Protein 2QOS (pdb70)

Structure (mmCIF, N/CA/C/O backbone):
data_2QOS
#
_entry.id   2QOS
#
_cell.length_a   59.942
_cell.length_b   85.251
_cell.length_c   41.899
_cell.angle_alpha   90.00
_cell.angle_beta   90.00
_cell.angle_gamma   90.00
#
_symmetry.space_group_name_H-M   'P 21 21 2'
#
loop_
_entity.id
_entity.type
_entity.pdbx_description
1 polymer 'Complement component 8, gamma polypeptide'
2 polymer 'Complement component C8 alpha chain'
3 water water
#
loop_
_atom_site.group_PDB
_atom_site.id
_atom_site.type_symbol
_atom_site.label_atom_id
_atom_site.label_alt_id
_atom_site.label_comp_id
_atom_site.label_asym_id
_atom_site.label_entity_id
_atom_site.label_seq_id
_atom_site.pdbx_PDB_ins_code
_atom_site.Cartn_x
_atom_site.Cartn_y
_atom_site.Cartn_z
_atom_site.occupancy
_atom_site.B_iso_or_equiv
_atom_site.auth_seq_id
_atom_site.auth_comp_id
_atom_site.auth_asym_id
_atom_site.auth_atom_id
_atom_site.pdbx_PDB_model_num
ATOM 1 N N . ALA A 1 1 ? 21.042 34.470 32.437 1.00 46.78 10 ALA C N 1
ATOM 2 C CA . ALA A 1 1 ? 21.722 33.405 31.649 1.00 45.64 10 ALA C CA 1
ATOM 3 C C . ALA A 1 1 ? 22.880 32.795 32.437 1.00 43.54 10 ALA C C 1
ATOM 4 O O . ALA A 1 1 ? 23.300 33.338 33.459 1.00 44.20 10 ALA C O 1
ATOM 6 N N . SER A 1 2 ? 23.387 31.665 31.952 1.00 40.49 11 SER C N 1
ATOM 7 C CA . SER A 1 2 ? 24.494 30.967 32.599 1.00 37.49 11 SER C CA 1
ATOM 8 C C . SER A 1 2 ? 25.658 30.770 31.633 1.00 33.25 11 SER C C 1
ATOM 9 O O . SER A 1 2 ? 25.711 29.784 30.897 1.00 32.05 11 SER C O 1
ATOM 12 N N . PRO A 1 3 ? 26.611 31.710 31.628 1.00 29.49 12 PRO C N 1
ATOM 13 C CA . PRO A 1 3 ? 27.774 31.629 30.745 1.00 26.49 12 PRO C CA 1
ATOM 14 C C . PRO A 1 3 ? 28.577 30.347 30.932 1.00 26.46 12 PRO C C 1
ATOM 15 O O . PRO A 1 3 ? 29.132 29.804 29.976 1.00 26.31 12 PRO C O 1
ATOM 19 N N . ILE A 1 4 ? 28.633 29.852 32.163 1.00 22.24 13 ILE C N 1
ATOM 20 C CA . ILE A 1 4 ? 29.420 28.660 32.430 1.00 21.17 13 ILE C CA 1
ATOM 21 C C . ILE A 1 4 ? 28.835 27.401 31.791 1.00 23.83 13 ILE C C 1
ATOM 22 O O . ILE A 1 4 ? 29.542 26.410 31.601 1.00 25.31 13 ILE C O 1
ATOM 27 N N . SER A 1 5 ? 27.553 27.443 31.441 1.00 24.51 14 SER C N 1
ATOM 28 C CA . SER A 1 5 ? 26.911 26.290 30.814 1.00 27.72 14 SER C CA 1
ATOM 29 C C . SER A 1 5 ? 27.391 26.109 29.371 1.00 28.31 14 SER C C 1
ATOM 30 O O . SER A 1 5 ? 27.223 25.042 28.781 1.00 31.99 14 SER C O 1
ATOM 33 N N . THR A 1 6 ? 27.981 27.155 28.802 1.00 27.98 15 THR C N 1
ATOM 34 C CA . THR A 1 6 ? 28.481 27.088 27.432 1.00 30.51 15 THR C CA 1
ATOM 35 C C . THR A 1 6 ? 29.941 26.641 27.406 1.00 32.02 15 THR C C 1
ATOM 36 O O . THR A 1 6 ? 30.505 26.401 26.341 1.00 33.58 15 THR C O 1
ATOM 40 N N . ILE A 1 7 ? 30.548 26.538 28.587 1.00 29.75 16 ILE C N 1
ATOM 41 C CA . ILE A 1 7 ? 31.944 26.119 28.704 1.00 29.34 16 ILE C CA 1
ATOM 42 C C . ILE A 1 7 ? 32.056 24.598 28.691 1.00 28.16 16 ILE C C 1
ATOM 43 O O . ILE A 1 7 ? 31.425 23.914 29.496 1.00 28.58 16 ILE C O 1
ATOM 48 N N . GLN A 1 8 ? 32.871 24.070 27.785 1.00 28.31 17 GLN C N 1
ATOM 49 C CA . GLN A 1 8 ? 33.050 22.627 27.676 1.00 28.46 17 GLN C CA 1
ATOM 50 C C . GLN A 1 8 ? 34.015 22.126 28.753 1.00 24.57 17 GLN C C 1
ATOM 51 O O . GLN A 1 8 ? 35.130 22.627 28.873 1.00 23.19 17 GLN C O 1
ATOM 57 N N . PRO A 1 9 ? 33.588 21.145 29.560 1.00 22.25 18 PRO C N 1
ATOM 58 C CA . PRO A 1 9 ? 34.443 20.597 30.615 1.00 22.01 18 PRO C CA 1
ATOM 59 C C . PRO A 1 9 ? 35.543 19.730 30.004 1.00 22.59 18 PRO C C 1
ATOM 60 O O . PRO A 1 9 ? 35.396 19.213 28.895 1.00 20.36 18 PRO C O 1
ATOM 64 N N . LYS A 1 10 ? 36.643 19.577 30.732 1.00 17.69 19 LYS C N 1
ATOM 65 C CA . LYS A 1 10 ? 37.756 18.748 30.285 1.00 18.52 19 LYS C CA 1
ATOM 66 C C . LYS A 1 10 ? 37.224 17.357 29.944 1.00 21.25 19 LYS C C 1
ATOM 67 O O . LYS A 1 10 ? 36.693 16.664 30.810 1.00 21.96 19 LYS C O 1
ATOM 73 N N . ALA A 1 11 ? 37.362 16.952 28.685 1.00 23.11 20 ALA C N 1
ATOM 74 C CA . ALA A 1 11 ? 36.885 15.641 28.249 1.00 24.50 20 ALA C CA 1
ATOM 75 C C . ALA A 1 11 ? 37.420 14.519 29.140 1.00 22.70 20 ALA C C 1
ATOM 76 O O . ALA A 1 11 ? 38.611 14.476 29.447 1.00 24.53 20 ALA C O 1
ATOM 78 N N . ASN A 1 12 ? 36.531 13.618 29.549 1.00 23.87 21 ASN C N 1
ATOM 79 C CA . ASN A 1 12 ? 36.895 12.490 30.402 1.00 25.61 21 ASN C CA 1
ATOM 80 C C . ASN A 1 12 ? 37.724 12.926 31.598 1.00 23.71 21 ASN C C 1
ATOM 81 O O . ASN A 1 12 ? 38.706 12.275 31.951 1.00 26.41 21 ASN C O 1
ATOM 86 N N . PHE A 1 13 ? 37.319 14.029 32.216 1.00 19.00 22 PHE C N 1
ATOM 87 C CA . PHE A 1 13 ? 38.027 14.568 33.368 1.00 19.72 22 PHE C CA 1
ATOM 88 C C . PHE A 1 13 ? 38.399 13.493 34.380 1.00 22.31 22 PHE C C 1
ATOM 89 O O . PHE A 1 13 ? 37.543 12.758 34.869 1.00 23.45 22 PHE C O 1
ATOM 97 N N . ASP A 1 14 ? 39.688 13.422 34.698 1.00 22.45 23 ASP C N 1
ATOM 98 C CA . ASP A 1 14 ? 40.203 12.435 35.636 1.00 22.91 23 ASP C CA 1
ATOM 99 C C . ASP A 1 14 ? 40.655 13.104 36.925 1.00 24.82 23 ASP C C 1
ATOM 100 O O . ASP A 1 14 ? 41.724 13.712 36.973 1.00 22.10 23 ASP C O 1
ATOM 105 N N . ALA A 1 15 ? 39.834 12.991 37.966 1.00 23.61 24 ALA C N 1
ATOM 106 C CA . ALA A 1 15 ? 40.140 13.592 39.262 1.00 25.05 24 ALA C CA 1
ATOM 107 C C . ALA A 1 15 ? 41.428 13.036 39.863 1.00 23.93 24 ALA C C 1
ATOM 108 O O . ALA A 1 15 ? 42.106 13.718 40.634 1.00 23.21 24 ALA C O 1
ATOM 110 N N . GLN A 1 16 ? 41.766 11.802 39.503 1.00 25.09 25 GLN C N 1
ATOM 111 C CA . GLN A 1 16 ? 42.976 11.167 40.015 1.00 26.55 25 GLN C CA 1
ATOM 112 C C . GLN A 1 16 ? 44.223 11.913 39.555 1.00 22.13 25 GLN C C 1
ATOM 113 O O . GLN A 1 16 ? 45.170 12.081 40.318 1.00 25.62 25 GLN C O 1
ATOM 119 N N . GLN A 1 17 ? 44.224 12.351 38.302 1.00 18.68 26 GLN C N 1
ATOM 120 C CA . GLN A 1 17 ? 45.362 13.080 37.768 1.00 21.02 26 GLN C CA 1
ATOM 121 C C . GLN A 1 17 ? 45.333 14.553 38.160 1.00 18.33 26 GLN C C 1
ATOM 122 O O . GLN A 1 17 ? 46.373 15.211 38.180 1.00 19.60 26 GLN C O 1
ATOM 128 N N . PHE A 1 18 ? 44.143 15.068 38.453 1.00 16.32 27 PHE C N 1
ATOM 129 C CA . PHE A 1 18 ? 43.986 16.465 38.837 1.00 15.73 27 PHE C CA 1
ATOM 130 C C . PHE A 1 18 ? 44.310 16.695 40.312 1.00 15.86 27 PHE C C 1
ATOM 131 O O . PHE A 1 18 ? 44.514 17.832 40.740 1.00 15.87 27 PHE C O 1
ATOM 139 N N . ALA A 1 19 ? 44.380 15.616 41.084 1.00 17.49 28 ALA C N 1
ATOM 140 C CA . ALA A 1 19 ? 44.669 15.724 42.506 1.00 16.37 28 ALA C CA 1
ATOM 141 C C . ALA A 1 19 ? 46.043 16.310 42.769 1.00 15.10 28 ALA C C 1
ATOM 142 O O . ALA A 1 19 ? 46.904 16.341 41.884 1.00 18.20 28 ALA C O 1
ATOM 144 N N . GLY A 1 20 ? 46.248 16.764 44.000 1.00 15.78 29 GLY C N 1
ATOM 145 C CA . GLY A 1 20 ? 47.530 17.330 44.361 1.00 12.46 29 GLY C CA 1
ATOM 146 C C . GLY A 1 20 ? 47.520 18.834 44.489 1.00 16.45 29 GLY C C 1
ATOM 147 O O . GLY A 1 20 ? 46.467 19.477 44.555 1.00 16.14 29 GLY C O 1
ATOM 148 N N . THR A 1 21 ? 48.720 19.395 44.485 1.00 13.70 30 THR C N 1
ATOM 149 C CA . THR A 1 21 ? 48.905 20.824 44.641 1.00 15.54 30 THR C CA 1
ATOM 150 C C . THR A 1 21 ? 48.898 21.622 43.344 1.00 14.51 30 T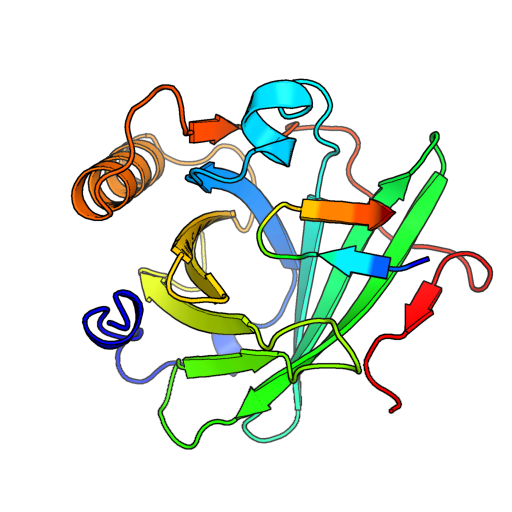HR C C 1
ATOM 151 O O . THR A 1 21 ? 49.484 21.219 42.338 1.00 15.19 30 THR C O 1
ATOM 155 N N . TRP A 1 22 ? 48.225 22.766 43.396 1.00 12.31 31 TRP C N 1
ATOM 156 C CA . TRP A 1 22 ? 48.129 23.683 42.269 1.00 13.83 31 TRP C CA 1
ATOM 157 C C . TRP A 1 22 ? 48.415 25.086 42.793 1.00 14.68 31 TRP C C 1
ATOM 158 O O . TRP A 1 22 ? 47.921 25.469 43.858 1.00 16.80 31 TRP C O 1
ATOM 169 N N . LEU A 1 23 ? 49.208 25.850 42.050 1.00 14.06 32 LEU C N 1
ATOM 170 C CA . LEU A 1 23 ? 49.539 27.210 42.453 1.00 12.51 32 LEU C CA 1
ATOM 171 C C . LEU A 1 23 ? 48.691 28.184 41.645 1.00 13.01 32 LEU C C 1
ATOM 172 O O . LEU A 1 23 ? 48.643 28.098 40.418 1.00 12.54 32 LEU C O 1
ATOM 177 N N . LEU A 1 24 ? 48.011 29.105 42.323 1.00 10.56 33 LEU C N 1
ATOM 178 C CA . LEU A 1 24 ? 47.178 30.071 41.606 1.00 12.08 33 LEU C CA 1
ATOM 179 C C . LEU A 1 24 ? 48.066 31.120 40.924 1.00 12.30 33 LEU C C 1
ATOM 180 O O . LEU A 1 24 ? 48.879 31.795 41.566 1.00 14.72 33 LEU C O 1
ATOM 185 N N . VAL A 1 25 ? 47.909 31.243 39.610 1.00 12.08 34 VAL C N 1
ATOM 186 C CA . VAL A 1 25 ? 48.686 32.180 38.807 1.00 11.29 34 VAL C CA 1
ATOM 187 C C . VAL A 1 25 ? 47.946 33.488 38.495 1.00 15.34 34 VAL C C 1
ATOM 188 O O . VAL A 1 25 ? 48.515 34.578 38.611 1.00 14.89 34 VAL C O 1
ATOM 192 N N . ALA A 1 26 ? 46.681 33.382 38.102 1.00 12.08 35 ALA C N 1
ATOM 193 C CA . ALA A 1 26 ? 45.916 34.571 37.743 1.00 12.59 35 ALA C CA 1
ATOM 194 C C . ALA A 1 26 ? 44.418 34.350 37.759 1.00 14.35 35 ALA C C 1
ATOM 195 O O . ALA A 1 26 ? 43.947 33.219 37.680 1.00 14.25 35 ALA C O 1
ATOM 197 N N . VAL A 1 27 ? 43.674 35.449 37.865 1.00 15.82 36 VAL C N 1
ATOM 198 C CA . VAL A 1 27 ? 42.221 35.401 37.868 1.00 15.17 36 VAL C CA 1
ATOM 199 C C . VAL A 1 27 ? 41.699 36.485 36.940 1.00 15.90 36 VAL C C 1
ATOM 200 O O . VAL A 1 27 ? 42.187 37.612 36.966 1.00 17.99 36 VAL C O 1
ATOM 204 N N . GLY A 1 28 ? 40.729 36.125 36.111 1.00 15.46 37 GLY C N 1
ATOM 205 C CA . GLY A 1 28 ? 40.112 37.081 35.218 1.00 16.42 37 GLY C CA 1
ATOM 206 C C . GLY A 1 28 ? 38.716 37.222 35.792 1.00 17.46 37 GLY C C 1
ATOM 207 O O . GLY A 1 28 ? 37.997 36.229 35.887 1.00 17.09 37 GLY C O 1
ATOM 208 N N . SER A 1 29 ? 38.324 38.428 36.194 1.00 16.88 38 SER C N 1
ATOM 209 C CA . SER A 1 29 ? 37.008 38.615 36.793 1.00 18.07 38 SER C CA 1
ATOM 210 C C . SER A 1 29 ? 36.565 40.071 36.789 1.00 18.87 38 SER C C 1
ATOM 211 O O . SER A 1 29 ? 37.389 40.986 36.827 1.00 19.47 38 SER C O 1
ATOM 214 N N . ALA A 1 30 ? 35.255 40.283 36.752 1.00 21.36 39 ALA C N 1
ATOM 215 C CA . ALA A 1 30 ? 34.713 41.638 36.769 1.00 23.78 39 ALA C CA 1
ATOM 216 C C . ALA A 1 30 ? 34.356 42.020 38.204 1.00 24.84 39 ALA C C 1
ATOM 217 O O . ALA A 1 30 ? 33.819 43.097 38.450 1.00 24.65 39 ALA C O 1
ATOM 219 N N . ALA A 1 31 ? 34.662 41.132 39.145 1.00 22.63 40 ALA C N 1
ATOM 220 C CA . ALA A 1 31 ? 34.358 41.367 40.552 1.00 24.61 40 ALA C CA 1
ATOM 221 C C . ALA A 1 31 ? 34.872 42.714 41.056 1.00 24.52 40 ALA C C 1
ATOM 222 O O . ALA A 1 31 ? 36.049 43.041 40.898 1.00 20.89 40 ALA C O 1
ATOM 224 N N . ARG A 1 32 ? 33.980 43.484 41.675 1.00 25.44 41 ARG C N 1
ATOM 225 C CA . ARG A 1 32 ? 34.333 44.792 42.214 1.00 25.62 41 ARG C CA 1
ATOM 226 C C . ARG A 1 32 ? 35.490 44.706 43.205 1.00 24.39 41 ARG C C 1
ATOM 227 O O . ARG A 1 32 ? 36.399 45.535 43.178 1.00 24.21 41 ARG C O 1
ATOM 235 N N . PHE A 1 33 ? 35.457 43.700 44.073 1.00 22.32 42 PHE C N 1
ATOM 236 C CA . PHE A 1 33 ? 36.504 43.530 45.074 1.00 23.54 42 PHE C CA 1
ATOM 237 C C . PHE A 1 33 ? 37.899 43.479 44.471 1.00 24.70 42 PHE C C 1
ATOM 238 O O . PHE A 1 33 ? 38.831 44.099 44.982 1.00 23.76 42 PHE C O 1
ATOM 246 N N . LEU A 1 34 ? 38.048 42.731 43.387 1.00 23.02 43 LEU C N 1
ATOM 247 C CA . LEU A 1 34 ? 39.348 42.617 42.748 1.00 22.07 43 LEU C CA 1
ATOM 248 C C . LEU A 1 34 ? 39.778 43.923 42.100 1.00 24.79 43 LEU C C 1
ATOM 249 O O . LEU A 1 34 ? 40.951 44.282 42.137 1.00 24.96 43 LEU C O 1
ATOM 254 N N . GLN A 1 35 ? 38.825 44.641 41.520 1.00 26.02 44 GLN C N 1
ATOM 255 C CA . GLN A 1 35 ? 39.140 45.902 40.866 1.00 28.51 44 GLN C CA 1
ATOM 256 C C . GLN A 1 35 ? 39.661 46.921 41.879 1.00 28.46 44 GLN C C 1
ATOM 257 O O . GLN A 1 35 ? 40.525 47.739 41.567 1.00 29.71 44 GLN C O 1
ATOM 263 N N . GLU A 1 36 ? 39.142 46.856 43.099 1.00 24.59 45 GLU C N 1
ATOM 264 C CA . GLU A 1 36 ? 39.543 47.791 44.141 1.00 27.54 45 GLU C CA 1
ATOM 265 C C . GLU A 1 36 ? 40.648 47.289 45.068 1.00 30.23 45 GLU C C 1
ATOM 266 O O . GLU A 1 36 ? 41.419 48.084 45.602 1.00 33.15 45 GLU C O 1
ATOM 272 N N . GLN A 1 37 ? 40.737 45.978 45.259 1.00 29.41 46 GLN C N 1
ATOM 273 C CA . GLN A 1 37 ? 41.749 45.424 46.155 1.00 30.41 46 GLN C CA 1
ATOM 274 C C . GLN A 1 37 ? 42.616 44.346 45.504 1.00 32.69 46 GLN C C 1
ATOM 275 O O . GLN A 1 37 ? 43.329 43.623 46.197 1.00 36.36 46 GLN C O 1
ATOM 281 N N . GLY A 1 38 ? 42.555 44.245 44.179 1.00 34.22 47 GLY C N 1
ATOM 282 C CA . GLY A 1 38 ? 43.329 43.243 43.465 1.00 37.50 47 GLY C CA 1
ATOM 283 C C . GLY A 1 38 ? 44.836 43.345 43.621 1.00 42.21 47 GLY C C 1
ATOM 284 O O . GLY A 1 38 ? 45.538 42.333 43.598 1.00 41.78 47 GLY C O 1
ATOM 285 N N . HIS A 1 39 ? 45.336 44.565 43.780 1.00 44.29 48 HIS C N 1
ATOM 286 C CA . HIS A 1 39 ? 46.770 44.799 43.945 1.00 46.39 48 HIS C CA 1
ATOM 287 C C . HIS A 1 39 ? 47.209 44.425 45.359 1.00 45.10 48 HIS C C 1
ATOM 288 O O . HIS A 1 39 ? 48.315 44.748 45.783 1.00 49.52 48 HIS C O 1
ATOM 295 N N . ARG A 1 40 ? 46.333 43.728 46.075 1.00 42.33 49 ARG C N 1
ATOM 296 C CA . ARG A 1 40 ? 46.582 43.314 47.454 1.00 39.64 49 ARG C CA 1
ATOM 297 C C . ARG A 1 40 ? 46.506 41.784 47.588 1.00 35.26 49 ARG C C 1
ATOM 298 O O . ARG A 1 40 ? 46.525 41.244 48.692 1.00 32.38 49 ARG C O 1
ATOM 306 N N . ALA A 1 41 ? 46.414 41.098 46.453 1.00 30.17 50 ALA C N 1
ATOM 307 C CA . ALA A 1 41 ? 46.313 39.639 46.417 1.00 26.11 50 ALA C CA 1
ATOM 308 C C . ALA A 1 41 ? 47.427 38.903 47.166 1.00 24.59 50 ALA C C 1
ATOM 309 O O . ALA A 1 41 ? 48.563 39.368 47.219 1.00 27.34 50 ALA C O 1
ATOM 311 N N . GLU A 1 42 ? 47.085 37.749 47.737 1.00 24.38 51 GLU C N 1
ATOM 312 C CA . GLU A 1 42 ? 48.033 36.914 48.476 1.00 24.36 51 GLU C CA 1
ATOM 313 C C . GLU A 1 42 ? 48.374 35.661 47.672 1.00 22.49 51 GLU C C 1
ATOM 314 O O . GLU A 1 42 ? 47.536 3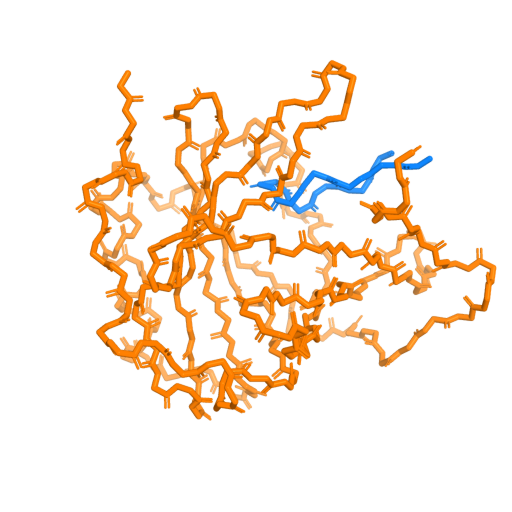5.153 46.927 1.00 21.73 51 GLU C O 1
ATOM 320 N N . ALA A 1 43 ? 49.594 35.155 47.830 1.00 18.17 52 ALA C N 1
ATOM 321 C CA . ALA A 1 43 ? 49.999 33.941 47.131 1.00 19.07 52 ALA C CA 1
ATOM 322 C C . ALA A 1 43 ? 49.012 32.877 47.589 1.00 19.46 52 ALA C C 1
ATOM 323 O O . ALA A 1 43 ? 48.828 32.659 48.785 1.00 18.25 52 ALA C O 1
ATOM 325 N N . THR A 1 44 ? 48.384 32.213 46.629 1.00 18.25 53 THR C N 1
ATOM 326 C CA . THR A 1 44 ? 47.372 31.216 46.931 1.00 15.47 53 THR C CA 1
ATOM 327 C C . THR A 1 44 ? 47.686 29.849 46.347 1.00 18.54 53 THR C C 1
ATOM 328 O O . THR A 1 44 ? 48.102 29.731 45.191 1.00 14.21 53 THR C O 1
ATOM 332 N N . THR A 1 45 ? 47.467 28.819 47.158 1.00 17.22 54 THR C N 1
ATOM 333 C CA . THR A 1 45 ? 47.719 27.443 46.764 1.00 17.69 54 THR C CA 1
ATOM 334 C C . THR A 1 45 ? 46.448 26.618 46.924 1.00 19.69 54 THR C C 1
ATOM 335 O O . THR A 1 45 ? 45.655 26.844 47.838 1.00 16.65 54 THR C O 1
ATOM 339 N N . LEU A 1 46 ? 46.260 25.657 46.031 1.00 16.21 55 LEU C N 1
ATOM 340 C CA . LEU A 1 46 ? 45.090 24.799 46.078 1.00 18.73 55 LEU C CA 1
ATOM 341 C C . LEU A 1 46 ? 45.552 23.354 46.233 1.00 21.39 55 LEU C C 1
ATOM 342 O O . LEU A 1 46 ? 46.530 22.937 45.611 1.00 21.98 55 LEU C O 1
ATOM 347 N N . HIS A 1 47 ? 44.873 22.595 47.084 1.00 18.25 56 HIS C N 1
ATOM 348 C CA . HIS A 1 47 ? 45.211 21.190 47.249 1.00 18.90 56 HIS C CA 1
ATOM 349 C C . HIS A 1 47 ? 43.940 20.380 47.044 1.00 21.69 56 HIS C C 1
ATOM 350 O O . HIS A 1 47 ? 42.971 20.519 47.791 1.00 19.96 56 HIS C O 1
ATOM 357 N N . VAL A 1 48 ? 43.966 19.529 46.024 1.00 18.31 57 VAL C N 1
ATOM 358 C CA . VAL A 1 48 ? 42.819 18.718 45.645 1.00 18.59 57 VAL C CA 1
ATOM 359 C C . VAL A 1 48 ? 42.954 17.235 45.939 1.00 20.67 57 VAL C C 1
ATOM 360 O O . VAL A 1 48 ? 43.994 16.629 45.689 1.00 19.72 57 VAL C O 1
ATOM 364 N N . ALA A 1 49 ? 41.881 16.648 46.456 1.00 23.93 58 ALA C N 1
ATOM 365 C CA . ALA A 1 49 ? 41.869 15.229 46.771 1.00 25.86 58 ALA C CA 1
ATOM 366 C C . ALA A 1 49 ? 40.501 14.660 46.433 1.00 25.74 58 ALA C C 1
ATOM 367 O O . ALA A 1 49 ? 39.489 15.103 46.968 1.00 26.35 58 ALA C O 1
ATOM 369 N N . PRO A 1 50 ? 40.455 13.683 45.516 1.00 24.86 59 PRO C N 1
ATOM 370 C CA . PRO A 1 50 ? 39.196 13.057 45.112 1.00 24.84 59 PRO C CA 1
ATOM 371 C C . PRO A 1 50 ? 38.472 12.454 46.308 1.00 23.97 59 PRO C C 1
ATOM 372 O O . PRO A 1 50 ? 39.095 11.858 47.182 1.00 24.81 59 PRO C O 1
ATOM 376 N N . GLN A 1 51 ? 37.158 12.628 46.343 1.00 26.14 60 GLN C N 1
ATOM 377 C CA . GLN A 1 51 ? 36.332 12.086 47.413 1.00 28.85 60 GLN C CA 1
ATOM 378 C C . GLN A 1 51 ? 35.142 11.469 46.693 1.00 29.42 60 GLN C C 1
ATOM 379 O O . GLN A 1 51 ? 34.064 12.060 46.626 1.00 30.99 60 GLN C O 1
ATOM 385 N N . GLY A 1 52 ? 35.354 10.279 46.141 1.00 31.84 61 GLY C N 1
ATOM 386 C CA . GLY A 1 52 ? 34.304 9.622 45.392 1.00 33.74 61 GLY C CA 1
ATOM 387 C C . GLY A 1 52 ? 34.278 10.318 44.048 1.00 35.22 61 GLY C C 1
ATOM 388 O O . GLY A 1 52 ? 35.300 10.393 43.367 1.00 37.17 61 GLY C O 1
ATOM 389 N N . THR A 1 53 ? 33.123 10.843 43.661 1.00 33.98 62 THR C N 1
ATOM 390 C CA . THR A 1 53 ? 33.024 11.555 42.397 1.00 33.26 62 THR C CA 1
ATOM 391 C C . THR A 1 53 ? 33.121 13.064 42.647 1.00 28.79 62 THR C C 1
ATOM 392 O O . THR A 1 53 ? 33.087 13.864 41.713 1.00 30.72 62 THR C O 1
ATOM 396 N N . ALA A 1 54 ? 33.240 13.440 43.918 1.00 24.28 63 ALA C N 1
ATOM 397 C CA . ALA A 1 54 ? 33.371 14.839 44.316 1.00 21.29 63 ALA C CA 1
ATOM 398 C C . ALA A 1 54 ? 34.850 15.109 44.601 1.00 21.67 63 ALA C C 1
ATOM 399 O O . ALA A 1 54 ? 35.674 14.199 44.499 1.00 22.38 63 ALA C O 1
ATOM 401 N N . MET A 1 55 ? 35.196 16.347 44.950 1.00 19.71 64 MET C N 1
ATOM 402 C CA . MET A 1 55 ? 36.592 16.666 45.248 1.00 19.11 64 MET C CA 1
ATOM 403 C C . MET A 1 55 ? 36.736 17.543 46.474 1.00 18.21 64 MET C C 1
ATOM 404 O O . MET A 1 55 ? 36.122 18.604 46.561 1.00 17.46 64 MET C O 1
ATOM 409 N N . ALA A 1 56 ? 37.535 17.087 47.432 1.00 17.53 65 ALA C N 1
ATOM 410 C CA . ALA A 1 56 ? 37.778 17.876 48.628 1.00 17.72 65 ALA C CA 1
ATOM 411 C C . ALA A 1 56 ? 38.869 18.855 48.213 1.00 17.35 65 ALA C C 1
ATOM 412 O O . ALA A 1 56 ? 39.908 18.449 47.681 1.00 15.87 65 ALA C O 1
ATOM 414 N N . VAL A 1 57 ? 38.634 20.139 48.449 1.00 14.90 66 VAL C N 1
ATOM 415 C CA . VAL A 1 57 ? 39.594 21.165 48.065 1.00 16.04 66 VAL C CA 1
ATOM 416 C C . VAL A 1 57 ? 39.991 22.083 49.210 1.00 17.62 66 VAL C C 1
ATOM 417 O O . VAL A 1 57 ? 39.139 22.683 49.865 1.00 20.83 66 VAL C O 1
ATOM 421 N N . SER A 1 58 ? 41.293 22.179 49.452 1.00 16.24 67 SER C N 1
ATOM 422 C CA . SER A 1 58 ? 41.803 23.053 50.495 1.00 17.64 67 SER C CA 1
ATOM 423 C C . SER A 1 58 ? 42.546 24.190 49.821 1.00 17.95 67 SER C C 1
ATOM 424 O O . SER A 1 58 ? 43.291 23.972 48.861 1.00 19.58 67 SER C O 1
ATOM 427 N N . THR A 1 59 ? 42.324 25.406 50.306 1.00 13.68 68 THR C N 1
ATOM 428 C CA . THR A 1 59 ? 42.996 26.570 49.755 1.00 12.38 68 THR C CA 1
ATOM 429 C C . THR A 1 59 ? 43.878 27.143 50.852 1.00 17.24 68 THR C C 1
ATOM 430 O O . THR A 1 59 ? 43.429 27.334 51.983 1.00 17.48 68 THR C O 1
ATOM 434 N N . PHE A 1 60 ? 45.138 27.390 50.517 1.00 15.54 69 PHE C N 1
ATOM 435 C CA . PHE A 1 60 ? 46.095 27.928 51.472 1.00 16.27 69 PHE C CA 1
ATOM 436 C C . PHE A 1 60 ? 46.536 29.321 51.072 1.00 17.27 69 PHE C C 1
ATOM 437 O O . PHE A 1 60 ? 46.886 29.573 49.922 1.00 17.41 69 PHE C O 1
ATOM 445 N N . ARG A 1 61 ? 46.511 30.234 52.030 1.00 14.65 70 ARG C N 1
ATOM 446 C CA . ARG A 1 61 ? 46.922 31.603 51.773 1.00 17.74 70 ARG C CA 1
ATOM 447 C C . ARG A 1 61 ? 47.021 32.344 53.092 1.00 19.40 70 ARG C C 1
ATOM 448 O O . ARG A 1 61 ? 46.419 31.948 54.091 1.00 18.78 70 ARG C O 1
ATOM 456 N N . LYS A 1 62 ? 47.766 33.436 53.077 1.00 21.73 71 LYS C N 1
ATOM 457 C CA . LYS A 1 62 ? 47.945 34.245 54.266 1.00 24.31 71 LYS C CA 1
ATOM 458 C C . LYS A 1 62 ? 46.843 35.286 54.407 1.00 26.32 71 LYS C C 1
ATOM 459 O O . LYS A 1 62 ? 46.193 35.668 53.433 1.00 23.26 71 LYS C O 1
ATOM 465 N N . LEU A 1 63 ? 46.624 35.702 55.649 1.00 26.35 72 LEU C N 1
ATOM 466 C CA . LEU A 1 63 ? 45.648 36.723 55.998 1.00 28.28 72 LEU C CA 1
ATOM 467 C C . LEU A 1 63 ? 46.318 37.465 57.148 1.00 28.28 72 LEU C C 1
ATOM 468 O O . LEU A 1 63 ? 46.578 36.878 58.194 1.00 30.87 72 LEU C O 1
ATOM 473 N N . ASP A 1 64 ? 46.620 38.742 56.941 1.00 32.49 73 ASP C N 1
ATOM 474 C CA . ASP A 1 64 ? 47.280 39.551 57.961 1.00 37.21 73 ASP C CA 1
ATOM 475 C C . ASP A 1 64 ? 48.627 38.955 58.352 1.00 37.38 73 ASP C C 1
ATOM 476 O O . ASP A 1 64 ? 49.058 39.070 59.498 1.00 40.16 73 ASP C O 1
ATOM 481 N N . GLY A 1 65 ? 49.282 38.312 57.390 1.00 36.16 74 GLY C N 1
ATOM 482 C CA . GLY A 1 65 ? 50.583 37.718 57.639 1.00 32.92 74 GLY C CA 1
ATOM 483 C C . GLY A 1 65 ? 50.563 36.311 58.205 1.00 31.93 74 GLY C C 1
ATOM 484 O O . GLY A 1 65 ? 51.619 35.712 58.398 1.00 35.57 74 GLY C O 1
ATOM 485 N N . ILE A 1 66 ? 49.375 35.772 58.460 1.00 30.68 75 ILE C N 1
ATOM 486 C CA . ILE A 1 66 ? 49.260 34.429 59.020 1.00 27.84 75 ILE C CA 1
ATOM 487 C C . ILE A 1 66 ? 48.661 33.431 58.024 1.00 25.22 75 ILE C C 1
ATOM 488 O O . ILE A 1 66 ? 47.668 33.731 57.362 1.00 24.03 75 ILE C O 1
ATOM 493 N N . CYS A 1 67 ? 49.262 32.247 57.930 1.00 23.64 76 CYS C N 1
ATOM 494 C CA . CYS A 1 67 ? 48.785 31.221 57.009 1.00 25.83 76 CYS C CA 1
ATOM 495 C C . CYS A 1 67 ? 47.461 30.585 57.410 1.00 24.90 76 CYS C C 1
ATOM 496 O O . CYS A 1 67 ? 47.288 30.131 58.543 1.00 24.25 76 CYS C O 1
ATOM 499 N N . TRP A 1 68 ? 46.533 30.555 56.459 1.00 20.67 77 TRP C N 1
ATOM 500 C CA . TRP A 1 68 ? 45.217 29.974 56.673 1.00 19.58 77 TRP C CA 1
ATOM 501 C C . TRP A 1 68 ? 44.952 28.836 55.704 1.00 20.13 77 TRP C C 1
ATOM 502 O O . TRP A 1 68 ? 45.528 28.777 54.615 1.00 17.85 77 TRP C O 1
ATOM 513 N N . GLN A 1 69 ? 44.072 27.936 56.121 1.00 19.24 78 GLN C N 1
ATOM 514 C CA . GLN A 1 69 ? 43.660 26.815 55.300 1.00 19.00 78 GLN C CA 1
ATOM 515 C C . GLN A 1 69 ? 42.139 26.858 55.245 1.00 21.10 78 GLN C C 1
ATOM 516 O O . GLN A 1 69 ? 41.476 26.845 56.284 1.00 21.21 78 GLN C O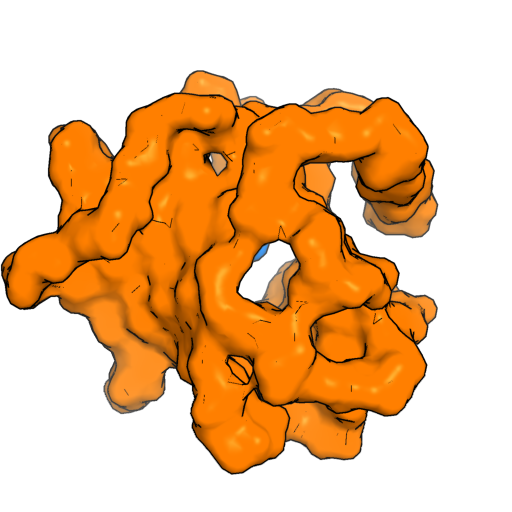 1
ATOM 522 N N . VAL A 1 70 ? 41.589 26.931 54.038 1.00 17.69 79 VAL C N 1
ATOM 523 C CA . VAL A 1 70 ? 40.141 26.945 53.861 1.00 16.85 79 VAL C CA 1
ATOM 524 C C . VAL A 1 70 ? 39.763 25.581 53.292 1.00 18.04 79 VAL C C 1
ATOM 525 O O . VAL A 1 70 ? 40.295 25.169 52.268 1.00 18.43 79 VAL C O 1
ATOM 529 N N . ARG A 1 71 ? 38.851 24.881 53.956 1.00 17.02 80 ARG C N 1
ATOM 530 C CA . ARG A 1 71 ? 38.428 23.567 53.490 1.00 17.83 80 ARG C CA 1
ATOM 531 C C . ARG A 1 71 ? 37.056 23.647 52.834 1.00 18.15 80 ARG C C 1
ATOM 532 O O . ARG A 1 71 ? 36.095 24.096 53.453 1.00 19.94 80 ARG C O 1
ATOM 540 N N . GLN A 1 72 ? 36.970 23.220 51.577 1.00 16.23 81 GLN C N 1
ATOM 541 C CA . GLN A 1 72 ? 35.702 23.237 50.858 1.00 15.81 81 GLN C CA 1
ATOM 542 C C . GLN A 1 72 ? 35.489 21.900 50.187 1.00 16.90 81 GLN C C 1
ATOM 543 O O . GLN A 1 72 ? 36.401 21.077 50.106 1.00 18.45 81 GLN C O 1
ATOM 549 N N . LEU A 1 73 ? 34.277 21.687 49.697 1.00 17.39 82 LEU C N 1
ATOM 550 C CA . LEU A 1 73 ? 33.964 20.451 49.009 1.00 15.01 82 LEU C CA 1
ATOM 551 C C . LEU A 1 73 ? 33.327 20.774 47.668 1.00 16.40 82 LEU C C 1
ATOM 552 O O . LEU A 1 73 ? 32.261 21.378 47.605 1.00 18.22 82 LEU C O 1
ATOM 557 N N . TYR A 1 74 ? 34.008 20.389 46.595 1.00 16.32 83 TYR C N 1
ATOM 558 C CA . TYR A 1 74 ? 33.507 20.606 45.243 1.00 15.99 83 TYR C CA 1
ATOM 559 C C . TYR A 1 74 ? 32.590 19.420 44.961 1.00 15.37 83 TYR C C 1
ATOM 560 O O . TYR A 1 74 ? 33.054 18.331 44.622 1.00 16.16 83 TYR C O 1
ATOM 569 N N . GLY A 1 75 ? 31.289 19.641 45.114 1.00 16.88 84 GLY C N 1
ATOM 570 C CA . GLY A 1 75 ? 30.319 18.579 44.904 1.00 16.01 84 GLY C CA 1
ATOM 571 C C . GLY A 1 75 ? 30.110 18.128 43.472 1.00 18.77 84 GLY C C 1
ATOM 572 O O . GLY A 1 75 ? 30.250 18.908 42.532 1.00 15.34 84 GLY C O 1
ATOM 573 N N . ASP A 1 76 ? 29.767 16.853 43.315 1.00 16.92 85 ASP C N 1
ATOM 574 C CA . ASP A 1 76 ? 29.510 16.271 42.005 1.00 18.93 85 ASP C CA 1
ATOM 575 C C . ASP A 1 76 ? 28.109 16.669 41.539 1.00 20.87 85 ASP C C 1
ATOM 576 O O . ASP A 1 76 ? 27.117 16.418 42.224 1.00 19.20 85 ASP C O 1
ATOM 581 N N . THR A 1 77 ? 28.048 17.298 40.369 1.00 20.27 86 THR C N 1
ATOM 582 C CA . THR A 1 77 ? 26.806 17.774 39.776 1.00 20.80 86 THR C CA 1
ATOM 583 C C . THR A 1 77 ? 26.197 16.762 38.806 1.00 21.47 86 THR C C 1
ATOM 584 O O . THR A 1 77 ? 25.116 16.992 38.275 1.00 22.18 86 THR C O 1
ATOM 588 N N . GLY A 1 78 ? 26.897 15.659 38.565 1.00 22.55 87 GLY C N 1
ATOM 589 C CA . GLY A 1 78 ? 26.388 14.654 37.647 1.00 23.90 87 GLY C CA 1
ATOM 590 C C . GLY A 1 78 ? 26.989 14.771 36.258 1.00 26.48 87 GLY C C 1
ATOM 591 O O . GLY A 1 78 ? 26.695 13.965 35.376 1.00 29.71 87 GLY C O 1
ATOM 592 N N . VAL A 1 79 ? 27.825 15.786 36.060 1.00 20.63 88 VAL C N 1
ATOM 593 C CA . VAL A 1 79 ? 28.492 16.015 34.783 1.00 22.53 88 VAL C CA 1
ATOM 594 C C . VAL A 1 79 ? 29.997 16.041 35.023 1.00 22.59 88 VAL C C 1
ATOM 595 O O . VAL A 1 79 ? 30.486 16.847 35.817 1.00 18.76 88 VAL C O 1
ATOM 599 N N . LEU A 1 80 ? 30.728 15.161 34.341 1.00 21.69 89 LEU C N 1
ATOM 600 C CA . LEU A 1 80 ? 32.181 15.086 34.497 1.00 22.96 89 LEU C CA 1
ATOM 601 C C . LEU A 1 80 ? 32.872 16.428 34.277 1.00 20.68 89 LEU C C 1
ATOM 602 O O . LEU A 1 80 ? 32.697 17.055 33.237 1.00 19.97 89 LEU C O 1
ATOM 607 N N . GLY A 1 81 ? 33.658 16.863 35.257 1.00 19.6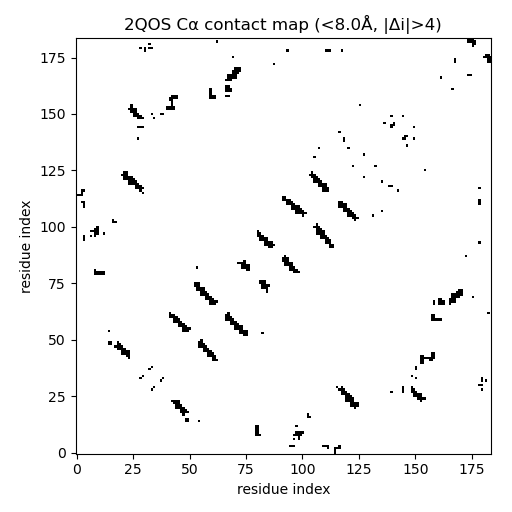6 90 GLY C N 1
ATOM 608 C CA . GLY A 1 81 ? 34.367 18.124 35.119 1.00 17.76 90 GLY C CA 1
ATOM 609 C C . GLY A 1 81 ? 33.633 19.327 35.680 1.00 19.69 90 GLY C C 1
ATOM 610 O O . GLY A 1 81 ? 34.223 20.403 35.796 1.00 16.45 90 GLY C O 1
ATOM 611 N N . ARG A 1 82 ? 32.354 19.161 36.011 1.00 16.98 91 ARG C N 1
ATOM 612 C CA . ARG A 1 82 ? 31.567 20.259 36.571 1.00 18.91 91 ARG C CA 1
ATOM 613 C C . ARG A 1 82 ? 31.319 19.989 38.043 1.00 18.83 91 ARG C C 1
ATOM 614 O O . ARG A 1 82 ? 30.926 18.882 38.413 1.00 21.12 91 ARG C O 1
ATOM 622 N N . PHE A 1 83 ? 31.547 20.996 38.881 1.00 15.43 92 PHE C N 1
ATOM 623 C CA . PHE A 1 83 ? 31.350 20.836 40.313 1.00 14.46 92 PHE C CA 1
ATOM 624 C C . PHE A 1 83 ? 30.524 21.963 40.912 1.00 15.38 92 PHE C C 1
ATOM 625 O O . PHE A 1 83 ? 30.331 23.008 40.287 1.00 14.10 92 PHE C O 1
ATOM 633 N N . LEU A 1 84 ? 30.044 21.750 42.132 1.00 13.26 93 LEU C N 1
ATOM 634 C CA . LEU A 1 84 ? 29.230 22.752 42.802 1.00 13.29 93 LEU C CA 1
ATOM 635 C C . LEU A 1 84 ? 29.706 23.078 44.203 1.00 15.39 93 LEU C C 1
ATOM 636 O O . LEU A 1 84 ? 29.962 22.186 45.008 1.00 14.14 93 LEU C O 1
ATOM 641 N N . LEU A 1 85 ? 29.852 24.368 44.470 1.00 14.51 94 LEU C N 1
ATOM 642 C CA . LEU A 1 85 ? 30.193 24.846 45.802 1.00 15.71 94 LEU C CA 1
ATOM 643 C C . LEU A 1 85 ? 28.817 25.310 46.271 1.00 14.91 94 LEU C C 1
ATOM 644 O O . LEU A 1 85 ? 28.358 26.383 45.885 1.00 17.36 94 LEU C O 1
ATOM 649 N N . GLN A 1 86 ? 28.149 24.490 47.075 1.00 15.66 95 GLN C N 1
ATOM 650 C CA . GLN A 1 86 ? 26.802 24.811 47.537 1.00 15.62 95 GLN C CA 1
ATOM 651 C C . GLN A 1 86 ? 26.642 26.144 48.246 1.00 17.61 95 GLN C C 1
ATOM 652 O O . GLN A 1 86 ? 27.544 26.598 48.956 1.00 16.34 95 GLN C O 1
ATOM 658 N N . ALA A 1 87 ? 25.477 26.755 48.046 1.00 14.48 96 ALA C N 1
ATOM 659 C CA . ALA A 1 87 ? 25.158 28.022 48.683 1.00 18.43 96 ALA C CA 1
ATOM 660 C C . ALA A 1 87 ? 25.090 27.764 50.188 1.00 20.22 96 ALA C C 1
ATOM 661 O O . ALA A 1 87 ? 24.848 26.635 50.631 1.00 17.09 96 ALA C O 1
ATOM 663 N N . ARG A 1 88 ? 25.320 28.816 50.965 1.00 21.78 97 ARG C N 1
ATOM 664 C CA . ARG A 1 88 ? 25.287 28.759 52.425 1.00 25.29 97 ARG C CA 1
ATOM 665 C C . ARG A 1 88 ? 24.602 30.038 52.888 1.00 24.21 97 ARG C C 1
ATOM 666 O O . ARG A 1 88 ? 25.212 31.105 52.874 1.00 26.65 97 ARG C O 1
ATOM 674 N N . GLY A 1 89 ? 23.340 29.937 53.289 1.00 25.46 98 GLY C N 1
ATOM 675 C CA . GLY A 1 89 ? 22.623 31.120 53.728 1.00 25.46 98 GLY C CA 1
ATOM 676 C C . GLY A 1 89 ? 22.475 32.100 52.579 1.00 27.25 98 GLY C C 1
ATOM 677 O O . GLY A 1 89 ? 22.073 31.712 51.482 1.00 28.26 98 GLY C O 1
ATOM 678 N N . ALA A 1 90 ? 22.810 33.365 52.820 1.00 27.31 99 ALA C N 1
ATOM 679 C CA . ALA A 1 90 ? 22.709 34.394 51.791 1.00 26.49 99 ALA C CA 1
ATOM 680 C C . ALA A 1 90 ? 23.863 34.286 50.793 1.00 24.48 99 ALA C C 1
ATOM 681 O O . ALA A 1 90 ? 23.900 35.004 49.793 1.00 26.24 99 ALA C O 1
ATOM 683 N N . ARG A 1 91 ? 24.806 33.391 51.070 1.00 24.32 100 ARG C N 1
ATOM 684 C CA . ARG A 1 91 ? 25.950 33.185 50.184 1.00 23.35 100 ARG C CA 1
ATOM 685 C C . ARG A 1 91 ? 25.556 32.280 49.014 1.00 21.38 100 ARG C C 1
ATOM 686 O O . ARG A 1 91 ? 25.378 31.072 49.188 1.00 20.94 100 ARG C O 1
ATOM 694 N N . GLY A 1 92 ? 25.442 32.873 47.828 1.00 18.95 101 GLY C N 1
ATOM 695 C CA . GLY A 1 92 ? 25.049 32.133 46.643 1.00 17.87 101 GLY C CA 1
ATOM 696 C C . GLY A 1 92 ? 25.971 31.004 46.233 1.00 19.26 101 GLY C C 1
ATOM 697 O O . GLY A 1 92 ? 27.162 31.012 46.534 1.00 18.71 101 GLY C O 1
ATOM 698 N N . ALA A 1 93 ? 25.412 30.026 45.533 1.00 15.09 102 ALA C N 1
ATOM 699 C CA . ALA A 1 93 ? 26.192 28.887 45.086 1.00 15.60 102 ALA C CA 1
ATOM 700 C C . ALA A 1 93 ? 27.210 29.304 44.042 1.00 15.84 102 ALA C C 1
ATOM 701 O O . ALA A 1 93 ? 27.024 30.295 43.329 1.00 16.52 102 ALA C O 1
ATOM 703 N N . VAL A 1 94 ? 28.283 28.531 43.950 1.00 14.85 103 VAL C N 1
ATOM 704 C CA . VAL A 1 94 ? 29.324 28.807 42.979 1.00 12.34 103 VAL C CA 1
ATOM 705 C C . VAL A 1 94 ? 29.497 27.565 42.123 1.00 14.07 103 VAL C C 1
ATOM 706 O O . VAL A 1 94 ? 29.763 26.472 42.635 1.00 16.71 103 VAL C O 1
ATOM 710 N N . HIS A 1 95 ? 29.320 27.737 40.818 1.00 14.44 104 HIS C N 1
ATOM 711 C CA . HIS A 1 95 ? 29.475 26.642 39.871 1.00 15.45 104 HIS C CA 1
ATOM 712 C C . HIS A 1 95 ? 30.911 26.656 39.392 1.00 14.05 104 HIS C C 1
ATOM 713 O O . HIS A 1 95 ? 31.480 27.716 39.154 1.00 14.82 104 HIS C O 1
ATOM 720 N N . VAL A 1 96 ? 31.496 25.473 39.257 1.00 16.45 105 VAL C N 1
ATOM 721 C CA . VAL A 1 96 ? 32.881 25.353 38.829 1.00 13.66 105 VAL C CA 1
ATOM 722 C C . VAL A 1 96 ? 33.020 24.361 37.699 1.00 14.57 105 VAL C C 1
ATOM 723 O O . VAL A 1 96 ? 32.317 23.354 37.662 1.00 17.26 105 VAL C O 1
ATOM 727 N N . VAL A 1 97 ? 33.919 24.654 36.768 1.00 10.78 106 VAL C N 1
ATOM 728 C CA . VAL A 1 97 ? 34.174 23.734 35.676 1.00 14.53 106 VAL C CA 1
ATOM 729 C C . VAL A 1 97 ? 35.667 23.704 35.439 1.00 13.05 106 VAL C C 1
ATOM 730 O O . VAL A 1 97 ? 36.320 24.743 35.434 1.00 13.32 106 VAL C O 1
ATOM 734 N N . VAL A 1 98 ? 36.214 22.509 35.289 1.00 13.37 107 VAL C N 1
ATOM 735 C CA . VAL A 1 98 ? 37.624 22.390 34.987 1.00 12.90 107 VAL C CA 1
ATOM 736 C C . VAL A 1 98 ? 37.615 22.269 33.475 1.00 18.98 107 VAL C C 1
ATOM 737 O O . VAL A 1 98 ? 37.112 21.287 32.928 1.00 18.18 107 VAL C O 1
ATOM 741 N N . ALA A 1 99 ? 38.115 23.296 32.801 1.00 15.77 108 ALA C N 1
ATOM 742 C CA . ALA A 1 99 ? 38.161 23.286 31.346 1.00 21.66 108 ALA C CA 1
ATOM 743 C C . ALA A 1 99 ? 39.527 22.755 30.894 1.00 21.35 108 ALA C C 1
ATOM 744 O O . ALA A 1 99 ? 39.859 21.602 31.158 1.00 28.30 108 ALA C O 1
ATOM 746 N N . GLU A 1 100 ? 40.328 23.582 30.234 1.00 25.47 109 GLU C N 1
ATOM 747 C CA . GLU A 1 100 ? 41.636 23.138 29.771 1.00 23.20 109 GLU C CA 1
ATOM 748 C C . GLU A 1 100 ? 42.588 22.750 30.905 1.00 20.77 109 GLU C C 1
ATOM 749 O O . GLU A 1 100 ? 42.670 23.435 31.924 1.00 19.45 109 GLU C O 1
ATOM 755 N N . THR A 1 101 ? 43.294 21.639 30.714 1.00 16.60 110 THR C N 1
ATOM 756 C CA . THR A 1 101 ? 44.300 21.168 31.665 1.00 15.11 110 THR C CA 1
ATOM 757 C C . THR A 1 101 ? 45.017 19.947 31.104 1.00 18.01 110 THR C C 1
ATOM 758 O O . THR A 1 101 ? 44.424 19.137 30.387 1.00 18.48 110 THR C O 1
ATOM 762 N N . ASP A 1 102 ? 46.298 19.824 31.421 1.00 15.04 111 ASP C N 1
ATOM 763 C CA . ASP A 1 102 ? 47.063 18.669 30.984 1.00 16.70 111 ASP C CA 1
ATOM 764 C C . ASP A 1 102 ? 47.411 17.879 32.245 1.00 17.95 111 ASP C C 1
ATOM 765 O O . ASP A 1 102 ? 48.182 16.926 32.200 1.00 18.36 111 ASP C O 1
ATOM 770 N N . TYR A 1 103 ? 46.798 18.283 33.362 1.00 17.08 112 TYR C N 1
ATOM 771 C CA . TYR A 1 103 ? 46.978 17.660 34.675 1.00 16.71 112 TYR C CA 1
ATOM 772 C C . TYR A 1 103 ? 48.377 17.779 35.235 1.00 15.60 112 TYR C C 1
ATOM 773 O O . TYR A 1 103 ? 48.566 17.709 36.445 1.00 13.13 112 TYR C O 1
ATOM 782 N N . GLN A 1 104 ? 49.348 17.963 34.350 1.00 18.69 113 GLN C N 1
ATOM 783 C CA . GLN A 1 104 ? 50.740 17.992 34.746 1.00 14.94 113 GLN C CA 1
ATOM 784 C C . GLN A 1 104 ? 51.453 19.331 34.834 1.00 16.03 113 GLN C C 1
ATOM 785 O O . GLN A 1 104 ? 52.493 19.420 35.482 1.00 15.70 113 GLN C O 1
ATOM 791 N N . SER A 1 105 ? 50.913 20.369 34.200 1.00 14.12 114 SER C N 1
ATOM 792 C CA . SER A 1 105 ? 51.558 21.672 34.274 1.00 15.21 114 SER C CA 1
ATOM 793 C C . SER A 1 105 ? 50.577 22.817 34.509 1.00 14.86 114 SER C C 1
ATOM 794 O O . SER A 1 105 ? 50.880 23.748 35.246 1.00 13.94 114 SER C O 1
ATOM 797 N N . PHE A 1 106 ? 49.394 22.758 33.906 1.00 15.74 115 PHE C N 1
ATOM 798 C CA . PHE A 1 106 ? 48.433 23.853 34.078 1.00 11.60 115 PHE C CA 1
ATOM 799 C C . PHE A 1 106 ? 46.982 23.405 34.116 1.00 12.79 115 PHE C C 1
ATOM 800 O O . PHE A 1 106 ? 46.650 22.292 33.731 1.00 12.65 115 PHE C O 1
ATOM 808 N N . ALA A 1 107 ? 46.116 24.303 34.570 1.00 10.28 116 ALA C N 1
ATOM 809 C CA . ALA A 1 107 ? 44.690 24.046 34.615 1.00 11.32 116 ALA C CA 1
ATOM 810 C C . ALA A 1 107 ? 43.963 25.365 34.511 1.00 13.97 116 ALA C C 1
ATOM 811 O O . ALA A 1 107 ? 44.374 26.351 35.109 1.00 12.31 116 ALA C O 1
ATOM 813 N N . VAL A 1 108 ? 42.886 25.373 33.739 1.00 11.69 117 VAL C N 1
ATOM 814 C CA . VAL A 1 108 ? 42.069 26.562 33.590 1.00 13.55 117 VAL C CA 1
ATOM 815 C C . VAL A 1 108 ? 40.705 26.201 34.156 1.00 12.27 117 VAL C C 1
ATOM 816 O O . VAL A 1 108 ? 40.043 25.292 33.655 1.00 15.24 117 VAL C O 1
ATOM 820 N N . LEU A 1 109 ? 40.291 26.912 35.201 1.00 13.84 118 LEU C N 1
ATOM 821 C CA . LEU A 1 109 ? 39.002 26.677 35.826 1.00 12.59 118 LEU C CA 1
ATOM 822 C C . LEU A 1 109 ? 38.104 27.899 35.685 1.00 11.79 118 LEU C C 1
ATOM 823 O O . LEU A 1 109 ? 38.563 29.042 35.664 1.00 13.21 118 LEU C O 1
ATOM 828 N N . TYR A 1 110 ? 36.813 27.645 35.566 1.00 13.46 119 TYR C N 1
ATOM 829 C CA . TYR A 1 110 ? 35.849 28.721 35.480 1.00 14.07 119 TYR C CA 1
ATOM 830 C C . TYR A 1 110 ? 34.970 28.620 36.717 1.00 13.83 119 TYR C C 1
ATOM 831 O O . TYR A 1 110 ? 34.636 27.522 37.148 1.00 12.91 119 TYR C O 1
ATOM 840 N N . LEU A 1 111 ? 34.608 29.759 37.290 1.00 11.30 120 LEU C N 1
ATOM 841 C CA . LEU A 1 111 ? 33.735 29.780 38.457 1.00 12.76 120 LEU C CA 1
ATOM 842 C C . LEU A 1 111 ? 32.613 30.743 38.135 1.00 16.98 120 LEU C C 1
ATOM 843 O O . LEU A 1 111 ? 32.847 31.780 37.517 1.00 17.38 120 LEU C O 1
ATOM 848 N N . GLU A 1 112 ? 31.396 30.405 38.546 1.00 13.61 121 GLU C N 1
ATOM 849 C CA . GLU A 1 112 ? 30.268 31.275 38.271 1.00 16.60 121 GLU C CA 1
ATOM 850 C C . GLU A 1 112 ? 29.294 31.396 39.425 1.00 15.82 121 GLU C C 1
ATOM 851 O O . GLU A 1 112 ? 28.901 30.399 40.033 1.00 16.18 121 GLU C O 1
ATOM 857 N N . ARG A 1 113 ? 28.915 32.632 39.728 1.00 16.67 122 ARG C N 1
ATOM 858 C CA . ARG A 1 113 ? 27.950 32.890 40.783 1.00 17.03 122 ARG C CA 1
ATOM 859 C C . ARG A 1 113 ? 27.060 34.028 40.309 1.00 17.94 122 ARG C C 1
ATOM 860 O O . ARG A 1 113 ? 27.550 35.033 39.796 1.00 18.67 122 ARG C O 1
ATOM 868 N N . ALA A 1 114 ? 25.751 33.859 40.459 1.00 23.10 123 ALA C N 1
ATOM 869 C CA . ALA A 1 114 ? 24.802 34.890 40.048 1.00 24.81 123 ALA C CA 1
ATOM 870 C C . ALA A 1 114 ? 24.994 35.265 38.579 1.00 25.07 123 ALA C C 1
ATOM 871 O O . ALA A 1 114 ? 24.830 36.422 38.201 1.00 28.46 123 ALA C O 1
ATOM 873 N N . GLY A 1 115 ? 25.370 34.284 37.762 1.00 27.60 124 GLY C N 1
ATOM 874 C CA . GLY A 1 115 ? 25.553 34.533 36.342 1.00 27.11 124 GLY C CA 1
ATOM 875 C C . GLY A 1 115 ? 26.836 35.239 35.939 1.00 28.76 124 GLY C C 1
ATOM 876 O O . GLY A 1 115 ? 27.064 35.466 34.751 1.00 29.93 124 GLY C O 1
ATOM 877 N N . GLN A 1 116 ? 27.670 35.591 36.914 1.00 25.53 125 GLN C N 1
ATOM 878 C CA . GLN A 1 116 ? 28.930 36.274 36.640 1.00 25.70 125 GLN C CA 1
ATOM 879 C C . GLN A 1 116 ? 30.056 35.253 36.568 1.00 25.86 125 GLN C C 1
ATOM 880 O O . GLN A 1 116 ? 30.318 34.539 37.535 1.00 19.56 125 GLN C O 1
ATOM 886 N N . LEU A 1 117 ? 30.723 35.202 35.420 1.00 24.35 126 LEU C N 1
ATOM 887 C CA . LEU A 1 117 ? 31.795 34.246 35.189 1.00 26.65 126 LEU C CA 1
ATOM 888 C C . LEU A 1 117 ? 33.179 34.757 35.581 1.00 26.61 126 LEU C C 1
ATOM 889 O O . LEU A 1 117 ? 33.514 35.917 35.353 1.00 29.76 126 LEU C O 1
ATOM 894 N N . SER A 1 118 ? 33.977 33.880 36.184 1.00 24.83 127 SER C N 1
ATOM 895 C CA . SER A 1 118 ? 35.336 34.210 36.594 1.00 24.55 127 SER C CA 1
ATOM 896 C C . SER A 1 118 ? 36.260 33.108 36.057 1.00 22.02 127 SER C C 1
ATOM 897 O O . SER A 1 118 ? 35.860 31.950 35.986 1.00 22.27 127 SER C O 1
ATOM 900 N N . VAL A 1 119 ? 37.485 33.464 35.681 1.00 16.95 128 VAL C N 1
ATOM 901 C CA . VAL A 1 119 ? 38.418 32.479 35.137 1.00 15.21 128 VAL C CA 1
ATOM 902 C C . VAL A 1 119 ? 39.722 32.442 35.929 1.00 15.98 128 VAL C C 1
ATOM 903 O O . VAL A 1 119 ? 40.286 33.491 36.249 1.00 17.88 128 VAL C O 1
ATOM 907 N N . LYS A 1 120 ? 40.191 31.237 36.250 1.00 14.93 129 LYS C N 1
ATOM 908 C CA . LYS A 1 120 ? 41.431 31.091 37.000 1.00 11.31 129 LYS C CA 1
ATOM 909 C C . LYS A 1 120 ? 42.426 30.183 36.308 1.00 12.65 129 LYS C C 1
ATOM 910 O O . LYS A 1 120 ? 42.051 29.162 35.722 1.00 14.25 129 LYS C O 1
ATOM 916 N N . LEU A 1 121 ? 43.692 30.568 36.400 1.00 9.73 130 LEU C N 1
ATOM 917 C CA . LEU A 1 121 ? 44.774 29.787 35.827 1.00 10.24 130 LEU C CA 1
ATOM 918 C C . LEU A 1 121 ? 45.626 29.274 36.984 1.00 13.12 130 LEU C C 1
ATOM 919 O O . LEU A 1 121 ? 46.052 30.042 37.854 1.00 14.72 130 LEU C O 1
ATOM 924 N N . TYR A 1 122 ? 45.857 27.968 36.992 1.00 12.59 131 TYR C N 1
ATOM 925 C CA . TYR A 1 122 ? 46.674 27.333 38.003 1.00 9.89 131 TYR C CA 1
ATOM 926 C C . TYR A 1 122 ? 47.837 26.656 37.307 1.00 11.06 131 TYR C C 1
ATOM 927 O O . TYR A 1 122 ? 47.763 26.305 36.125 1.00 11.92 131 TYR C O 1
ATOM 936 N N . ALA A 1 123 ? 48.904 26.445 38.061 1.00 13.61 132 ALA C N 1
ATOM 937 C CA . ALA A 1 123 ? 50.093 25.795 37.528 1.00 12.50 132 ALA C CA 1
ATOM 938 C C . ALA A 1 123 ? 50.632 24.841 38.578 1.00 12.95 132 ALA C C 1
ATOM 939 O O . ALA A 1 123 ? 50.448 25.060 39.769 1.00 13.65 132 ALA C O 1
ATOM 941 N N . ARG A 1 124 ? 51.270 23.756 38.150 1.00 12.78 133 ARG C N 1
ATOM 942 C CA . ARG A 1 124 ? 51.824 22.800 39.119 1.00 12.03 133 ARG C CA 1
ATOM 943 C C . ARG A 1 124 ? 53.097 23.375 39.733 1.00 12.65 133 ARG C C 1
ATOM 944 O O . ARG A 1 124 ? 53.451 23.061 40.861 1.00 13.76 133 ARG C O 1
ATOM 952 N N . SER A 1 125 ? 53.792 24.202 38.960 1.00 14.50 134 SER C N 1
ATOM 953 C CA . SER A 1 125 ? 55.019 24.845 39.414 1.00 15.56 134 SER C CA 1
ATOM 954 C C . SER A 1 125 ? 55.315 26.038 38.514 1.00 16.65 134 SER C C 1
ATOM 955 O O . SER A 1 125 ? 54.726 26.177 37.453 1.00 15.34 134 SER C O 1
ATOM 958 N N . LEU A 1 126 ? 56.230 26.895 38.946 1.00 17.09 135 LEU C N 1
ATOM 959 C CA . LEU A 1 126 ? 56.600 28.071 38.180 1.00 14.36 135 LEU C CA 1
ATOM 960 C C . LEU A 1 126 ? 58.012 27.882 37.627 1.00 17.72 135 LEU C C 1
ATOM 961 O O . LEU A 1 126 ? 58.817 27.149 38.203 1.00 15.53 135 LEU C O 1
ATOM 966 N N . PRO A 1 127 ? 58.339 28.564 36.516 1.00 18.69 136 PRO C N 1
ATOM 967 C CA . PRO A 1 127 ? 57.497 29.494 35.751 1.00 20.05 136 PRO C CA 1
ATOM 968 C C . PRO A 1 127 ? 56.447 28.846 34.843 1.00 20.34 136 PRO C C 1
ATOM 969 O O . PRO A 1 127 ? 56.526 27.660 34.512 1.00 19.46 136 PRO C O 1
ATOM 973 N N . VAL A 1 128 ? 55.458 29.642 34.443 1.00 19.28 137 VAL C N 1
ATOM 974 C CA . VAL A 1 128 ? 54.397 29.171 33.552 1.00 22.23 137 VAL C CA 1
ATOM 975 C C . VAL A 1 128 ? 54.849 29.471 32.123 1.00 20.73 137 VAL C C 1
ATOM 976 O O . VAL A 1 128 ? 55.475 30.500 31.874 1.00 21.78 137 VAL C O 1
ATOM 980 N N . SER A 1 129 ? 54.540 28.578 31.190 1.00 20.80 138 SER C N 1
ATOM 981 C CA . SER A 1 129 ? 54.948 28.784 29.807 1.00 22.74 138 SER C CA 1
ATOM 982 C C . SER A 1 129 ? 54.212 29.957 29.176 1.00 23.14 138 SER C C 1
ATOM 983 O O . SER A 1 129 ? 53.076 30.267 29.542 1.00 21.33 138 SER C O 1
ATOM 986 N N . ASP A 1 130 ? 54.879 30.617 28.233 1.00 23.02 139 ASP C N 1
ATOM 987 C CA . ASP A 1 130 ? 54.291 31.745 27.526 1.00 23.87 139 ASP C CA 1
ATOM 988 C C . ASP A 1 130 ? 53.023 31.270 26.828 1.00 21.27 139 ASP C C 1
ATOM 989 O O . ASP A 1 130 ? 52.044 32.009 26.725 1.00 21.65 139 ASP C O 1
ATOM 994 N N . SER A 1 131 ? 53.051 30.031 26.351 1.00 19.84 140 SER C N 1
ATOM 995 C CA . SER A 1 131 ? 51.911 29.451 25.650 1.00 22.57 140 SER C CA 1
ATOM 996 C C . SER A 1 131 ? 50.665 29.381 26.527 1.00 20.61 140 SER C C 1
ATOM 997 O O . SER A 1 131 ? 49.563 29.688 26.076 1.00 16.50 140 SER C O 1
ATOM 1000 N N . VAL A 1 132 ? 50.849 28.963 27.777 1.00 18.31 141 VAL C N 1
ATOM 1001 C CA . VAL A 1 132 ? 49.746 28.854 28.724 1.00 16.76 141 VAL C CA 1
ATOM 1002 C C . VAL A 1 132 ? 49.232 30.231 29.137 1.00 16.72 141 VAL C C 1
ATOM 1003 O O . VAL A 1 132 ? 48.019 30.450 29.229 1.00 16.74 141 VAL C O 1
ATOM 1007 N N . LEU A 1 133 ? 50.146 31.169 29.367 1.00 15.99 142 LEU C N 1
ATOM 1008 C CA . LEU A 1 133 ? 49.739 32.512 29.765 1.00 16.79 142 LEU C CA 1
ATOM 1009 C C . LEU A 1 133 ? 48.907 33.162 28.665 1.00 18.14 142 LEU C C 1
ATOM 1010 O O . LEU A 1 133 ? 47.868 33.766 28.938 1.00 18.62 142 LEU C O 1
ATOM 1015 N N . SER A 1 134 ? 49.367 33.044 27.423 1.00 20.32 143 SER C N 1
ATOM 1016 C CA . SER A 1 134 ? 48.643 33.625 26.287 1.00 20.02 143 SER C CA 1
ATOM 1017 C C . SER A 1 134 ? 47.312 32.911 26.084 1.00 18.63 143 SER C C 1
ATOM 1018 O O . SER A 1 134 ? 46.309 33.524 25.704 1.00 18.93 143 SER C O 1
ATOM 1021 N N . GLY A 1 135 ? 47.311 31.609 26.337 1.00 17.23 144 GLY C N 1
ATOM 1022 C CA . GLY A 1 135 ? 46.095 30.833 26.186 1.00 17.50 144 GLY C CA 1
ATOM 1023 C C . GLY A 1 135 ? 45.064 31.290 27.194 1.00 20.01 144 GLY C C 1
ATOM 1024 O O . GLY A 1 135 ? 43.889 31.466 26.866 1.00 17.63 144 GLY C O 1
ATOM 1025 N N . PHE A 1 136 ? 45.508 31.488 28.431 1.00 16.67 145 PHE C N 1
ATOM 1026 C CA . PHE A 1 136 ? 44.620 31.936 29.489 1.00 15.61 145 PHE C CA 1
ATOM 1027 C C . PHE A 1 136 ? 44.033 33.305 29.140 1.00 18.49 145 PHE C C 1
ATOM 1028 O O . PHE A 1 136 ? 42.827 33.506 29.249 1.00 17.04 145 PHE C O 1
ATOM 1036 N N . GLU A 1 137 ? 44.868 34.247 28.710 1.00 19.78 146 GLU C N 1
ATOM 1037 C CA . GLU A 1 137 ? 44.344 35.562 28.372 1.00 20.93 146 GLU C CA 1
ATOM 1038 C C . GLU A 1 137 ? 43.349 35.491 27.215 1.00 19.91 146 GLU C C 1
ATOM 1039 O O . GLU A 1 137 ? 42.414 36.286 27.152 1.00 19.86 146 GLU C O 1
ATOM 1045 N N . GLN A 1 138 ? 43.535 34.530 26.313 1.00 17.65 147 GLN C N 1
ATOM 1046 C CA . GLN A 1 138 ? 42.609 34.373 25.196 1.00 21.54 147 GLN C CA 1
ATOM 1047 C C . GLN A 1 138 ? 41.251 33.949 25.758 1.00 21.58 147 GLN C C 1
ATOM 1048 O O . GLN A 1 138 ? 40.206 34.439 25.322 1.00 20.39 147 GLN C O 1
ATOM 1054 N N . ARG A 1 139 ? 41.263 33.046 26.735 1.00 19.43 148 ARG C N 1
ATOM 1055 C CA . ARG A 1 139 ? 40.017 32.592 27.344 1.00 18.13 148 ARG C CA 1
ATOM 1056 C C . ARG A 1 139 ? 39.347 33.717 28.120 1.00 16.71 148 ARG C C 1
ATOM 1057 O O . ARG A 1 139 ? 38.124 33.784 28.192 1.00 19.38 148 ARG C O 1
ATOM 1065 N N . VAL A 1 140 ? 40.145 34.604 28.704 1.00 17.64 149 VAL C N 1
ATOM 1066 C CA . VAL A 1 140 ? 39.584 35.722 29.447 1.00 19.22 149 VAL C CA 1
ATOM 1067 C C . VAL A 1 140 ? 38.868 36.657 28.476 1.00 21.96 149 VAL C C 1
ATOM 1068 O O . VAL A 1 140 ? 37.798 37.186 28.780 1.00 21.97 149 VAL C O 1
ATOM 1072 N N . GLN A 1 141 ? 39.463 36.858 27.305 1.00 20.41 150 GLN C N 1
ATOM 1073 C CA . GLN A 1 141 ? 38.857 37.730 26.300 1.00 23.26 150 GLN C CA 1
ATOM 1074 C C . GLN A 1 141 ? 37.545 37.125 25.816 1.00 21.95 150 GLN C C 1
ATOM 1075 O O . GLN A 1 141 ? 36.556 37.830 25.611 1.00 24.50 150 GLN C O 1
ATOM 1081 N N . GLU A 1 142 ? 37.541 35.810 25.629 1.00 22.60 151 GLU C N 1
ATOM 1082 C CA . GLU A 1 142 ? 36.343 35.118 25.169 1.00 23.38 151 GLU C CA 1
ATOM 1083 C C . GLU A 1 142 ? 35.249 35.115 26.229 1.00 25.52 151 GLU C C 1
ATOM 1084 O O . GLU A 1 142 ? 34.079 34.875 25.925 1.00 25.10 151 GLU C O 1
ATOM 1090 N N . ALA A 1 143 ? 35.632 35.400 27.471 1.00 22.02 152 ALA C N 1
ATOM 1091 C CA . ALA A 1 143 ? 34.675 35.449 28.573 1.00 23.27 152 ALA C CA 1
ATOM 1092 C C . ALA A 1 143 ? 34.154 36.878 28.729 1.00 25.59 152 ALA C C 1
ATOM 1093 O O . ALA A 1 143 ? 33.508 37.219 29.725 1.00 24.53 152 ALA C O 1
ATOM 1095 N N . HIS A 1 144 ? 34.464 37.710 27.738 1.00 25.58 153 HIS C N 1
ATOM 1096 C CA . HIS A 1 144 ? 34.043 39.106 27.708 1.00 26.66 153 HIS C CA 1
ATOM 1097 C C . HIS A 1 144 ? 34.635 39.939 28.844 1.00 28.45 153 HIS C C 1
ATOM 1098 O O . HIS A 1 144 ? 33.966 40.801 29.419 1.00 27.25 153 HIS C O 1
ATOM 1105 N N . LEU A 1 145 ? 35.898 39.667 29.158 1.00 26.76 154 LEU C N 1
ATOM 1106 C CA . LEU A 1 145 ? 36.617 40.391 30.196 1.00 25.97 154 LEU C CA 1
ATOM 1107 C C . LEU A 1 145 ? 37.793 41.076 29.509 1.00 25.99 154 LEU C C 1
ATOM 1108 O O . LEU A 1 145 ? 38.335 40.556 28.533 1.00 29.04 154 LEU C O 1
ATOM 1113 N N . THR A 1 146 ? 38.179 42.246 30.002 1.00 25.40 155 THR C N 1
ATOM 1114 C CA . THR A 1 146 ? 39.288 42.976 29.403 1.00 29.99 155 THR C CA 1
AT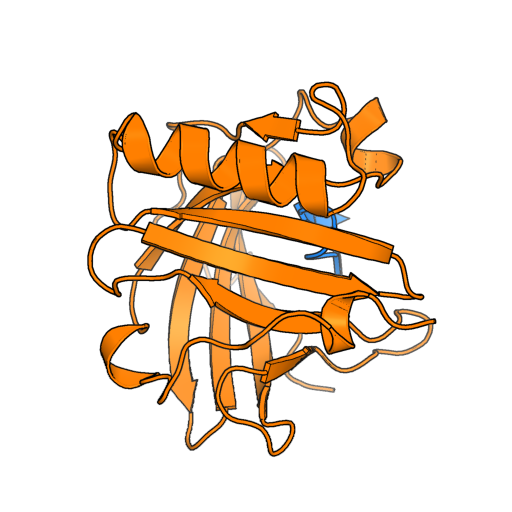OM 1115 C C . THR A 1 146 ? 40.602 42.687 30.115 1.00 32.55 155 THR C C 1
ATOM 1116 O O . THR A 1 146 ? 40.632 41.967 31.112 1.00 32.92 155 THR C O 1
ATOM 1120 N N . GLU A 1 147 ? 41.683 43.262 29.59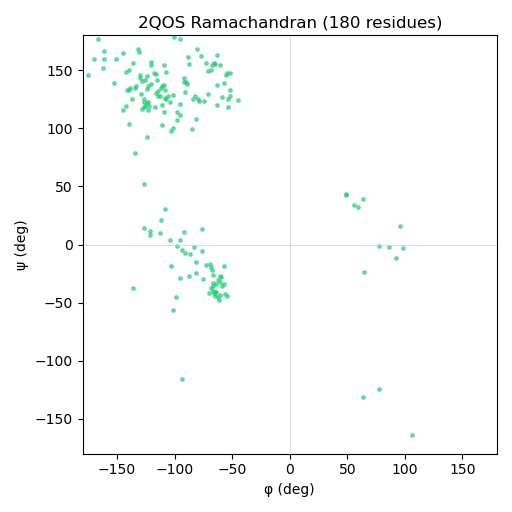6 1.00 35.70 156 GLU C N 1
ATOM 1121 C CA . GLU A 1 147 ? 43.006 43.079 30.173 1.00 38.63 156 GLU C CA 1
ATOM 1122 C C . GLU A 1 147 ? 43.095 43.744 31.535 1.00 38.23 156 GLU C C 1
ATOM 1123 O O . GLU A 1 147 ? 43.939 43.383 32.351 1.00 39.09 156 GLU C O 1
ATOM 1129 N N . ASP A 1 148 ? 42.223 44.715 31.783 1.00 38.13 157 ASP C N 1
ATOM 1130 C CA . ASP A 1 148 ? 42.229 45.420 33.059 1.00 38.07 157 ASP C CA 1
ATOM 1131 C C . ASP A 1 148 ? 41.445 44.641 34.110 1.00 34.18 157 ASP C C 1
ATOM 1132 O O . ASP A 1 148 ? 41.357 45.054 35.266 1.00 35.02 157 ASP C O 1
ATOM 1137 N N . GLN A 1 149 ? 40.869 43.516 33.697 1.00 28.14 158 GLN C N 1
ATOM 1138 C CA . GLN A 1 149 ? 40.108 42.668 34.604 1.00 23.58 158 GLN C CA 1
ATOM 1139 C C . GLN A 1 149 ? 40.865 41.353 34.815 1.00 22.15 158 GLN C C 1
ATOM 1140 O O . GLN A 1 149 ? 40.282 40.334 35.187 1.00 19.94 158 GLN C O 1
ATOM 1146 N N . ILE A 1 150 ? 42.167 41.385 34.550 1.00 22.99 159 ILE C N 1
ATOM 1147 C CA . ILE A 1 150 ? 43.016 40.218 34.749 1.00 20.92 159 ILE C CA 1
ATOM 1148 C C . ILE A 1 150 ? 43.959 40.562 35.891 1.00 20.71 159 ILE C C 1
ATOM 1149 O O . ILE A 1 150 ? 44.637 41.589 35.861 1.00 21.24 159 ILE C O 1
ATOM 1154 N N . PHE A 1 151 ? 44.014 39.696 36.893 1.00 20.33 160 PHE C N 1
ATOM 1155 C CA . PHE A 1 151 ? 44.868 39.946 38.036 1.00 19.78 160 PHE C CA 1
ATOM 1156 C C . PHE A 1 151 ? 45.874 38.819 38.234 1.00 17.97 160 PHE C C 1
ATOM 1157 O O . PHE A 1 151 ? 45.494 37.667 38.434 1.00 17.89 160 PHE C O 1
ATOM 1165 N N . TYR A 1 152 ? 47.160 39.145 38.155 1.00 18.53 161 TYR C N 1
ATOM 1166 C CA . TYR A 1 152 ? 48.178 38.132 38.361 1.00 18.19 161 TYR C CA 1
ATOM 1167 C C . TYR A 1 152 ? 48.532 38.117 39.834 1.00 18.26 161 TYR C C 1
ATOM 1168 O O . TYR A 1 152 ? 48.764 39.160 40.443 1.00 21.52 161 TYR C O 1
ATOM 1177 N N . PHE A 1 153 ? 48.544 36.921 40.406 1.00 16.70 162 PHE C N 1
ATOM 1178 C CA . PHE A 1 153 ? 48.833 36.749 41.817 1.00 16.60 162 PHE C CA 1
ATOM 1179 C C . PHE A 1 153 ? 50.315 36.593 42.124 1.00 17.94 162 PHE C C 1
ATOM 1180 O O . PHE A 1 153 ? 51.114 36.290 41.241 1.00 18.84 162 PHE C O 1
ATOM 1188 N N . PRO A 1 154 ? 50.698 36.808 43.390 1.00 20.24 163 PRO C N 1
ATOM 1189 C CA . PRO A 1 154 ? 52.091 36.700 43.836 1.00 21.33 163 PRO C CA 1
ATOM 1190 C C . PRO A 1 154 ? 52.751 35.381 43.450 1.00 24.37 163 PRO C C 1
ATOM 1191 O O . PRO A 1 154 ? 52.092 34.342 43.376 1.00 20.38 163 PRO C O 1
ATOM 1195 N N . LYS A 1 155 ? 54.055 35.439 43.199 1.00 25.60 164 LYS C N 1
ATOM 1196 C CA . LYS A 1 155 ? 54.833 34.266 42.819 1.00 29.22 164 LYS C CA 1
ATOM 1197 C C . LYS A 1 155 ? 55.663 33.777 43.998 1.00 30.49 164 LYS C C 1
ATOM 1198 O O . LYS A 1 155 ? 56.457 32.847 43.862 1.00 30.39 164 LYS C O 1
ATOM 1204 N N . TYR A 1 156 ? 55.480 34.415 45.151 1.00 30.97 165 TYR C N 1
ATOM 1205 C CA . TYR A 1 156 ? 56.197 34.037 46.361 1.00 34.09 165 TYR C CA 1
ATOM 1206 C C . TYR A 1 156 ? 55.357 34.377 47.586 1.00 30.50 165 TYR C C 1
ATOM 1207 O O . TYR A 1 156 ? 54.434 35.188 47.510 1.00 30.20 165 TYR C O 1
ATOM 1216 N N . GLY A 1 157 ? 55.668 33.743 48.710 1.00 29.17 166 GLY C N 1
ATOM 1217 C CA . GLY A 1 157 ? 54.912 33.986 49.924 1.00 27.74 166 GLY C CA 1
ATOM 1218 C C . GLY A 1 157 ? 53.822 32.951 50.134 1.00 25.33 166 GLY C C 1
ATOM 1219 O O . GLY A 1 157 ? 52.905 33.158 50.935 1.00 25.49 166 GLY C O 1
ATOM 1220 N N . PHE A 1 158 ? 53.923 31.836 49.415 1.00 22.64 167 PHE C N 1
ATOM 1221 C CA . PHE A 1 158 ? 52.941 30.754 49.516 1.00 22.02 167 PHE C CA 1
ATOM 1222 C C . PHE A 1 158 ? 52.941 30.089 50.882 1.00 23.24 167 PHE C C 1
ATOM 1223 O O . PHE A 1 158 ? 53.945 30.110 51.595 1.00 23.87 167 PHE C O 1
ATOM 1231 N N . CYS A 1 159 ? 51.810 29.482 51.227 1.00 22.27 168 CYS C N 1
ATOM 1232 C CA . CYS A 1 159 ? 51.662 28.776 52.494 1.00 26.14 168 CYS C CA 1
ATOM 1233 C C . CYS A 1 159 ? 51.684 27.285 52.247 1.00 27.44 168 CYS C C 1
ATOM 1234 O O . CYS A 1 159 ? 50.932 26.775 51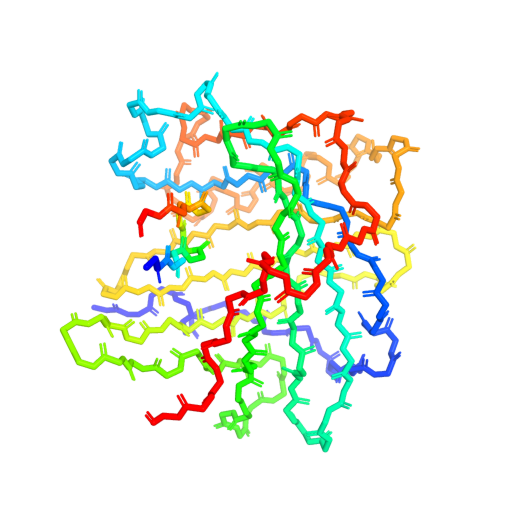.418 1.00 29.25 168 CYS C O 1
ATOM 1237 N N . GLU A 1 160 ? 52.542 26.592 52.981 1.00 27.47 169 GLU C N 1
ATOM 1238 C CA . GLU A 1 160 ? 52.677 25.152 52.849 1.00 27.35 169 GLU C CA 1
ATOM 1239 C C . GLU A 1 160 ? 51.674 24.431 53.753 1.00 27.97 169 GLU C C 1
ATOM 1240 O O . GLU A 1 160 ? 51.258 23.306 53.471 1.00 25.98 169 GLU C O 1
ATOM 1246 N N . ALA A 1 161 ? 51.279 25.087 54.838 1.00 26.35 170 ALA C N 1
ATOM 1247 C CA . ALA A 1 161 ? 50.326 24.500 55.766 1.00 26.63 170 ALA C CA 1
ATOM 1248 C C . ALA A 1 161 ? 49.801 25.569 56.705 1.00 24.77 170 ALA C C 1
ATOM 1249 O O . ALA A 1 161 ? 50.216 26.725 56.649 1.00 26.35 170 ALA C O 1
ATOM 1251 N N . ALA A 1 162 ? 48.874 25.173 57.565 1.00 24.83 171 ALA C N 1
ATOM 1252 C CA . ALA A 1 162 ? 48.292 26.084 58.541 1.00 23.54 171 ALA C CA 1
ATOM 1253 C C . ALA A 1 162 ? 48.079 25.298 59.829 1.00 22.10 171 ALA C C 1
ATOM 1254 O O . ALA A 1 162 ? 47.828 24.094 59.782 1.00 22.70 171 ALA C O 1
ATOM 1256 N N . ASP A 1 163 ? 48.184 25.967 60.974 1.00 25.79 172 ASP C N 1
ATOM 1257 C CA . ASP A 1 163 ? 47.981 25.289 62.250 1.00 24.92 172 ASP C CA 1
ATOM 1258 C C . ASP A 1 163 ? 46.491 25.156 62.527 1.00 25.80 172 ASP C C 1
ATOM 1259 O O . ASP A 1 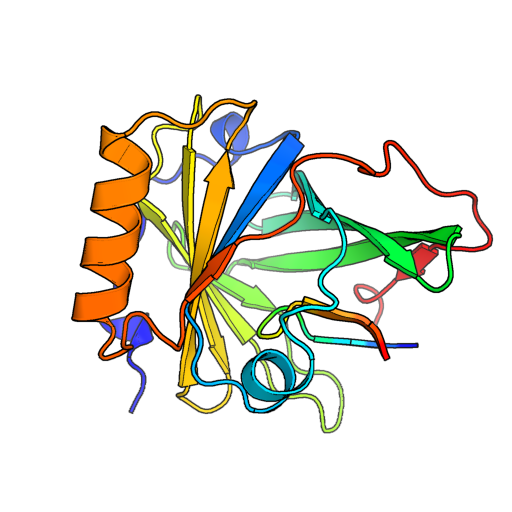163 ? 45.672 25.773 61.847 1.00 24.95 172 ASP C O 1
ATOM 1264 N N . GLN A 1 164 ? 46.143 24.348 63.525 1.00 23.48 173 GLN C N 1
ATOM 1265 C CA . GLN A 1 164 ? 44.746 24.101 63.868 1.00 24.43 173 GLN C CA 1
ATOM 1266 C C . GLN A 1 164 ? 43.931 25.346 64.200 1.00 22.02 173 GLN C C 1
ATOM 1267 O O . GLN A 1 164 ? 42.702 25.313 64.163 1.00 23.17 173 GLN C O 1
ATOM 1273 N N . PHE A 1 165 ? 44.600 26.445 64.522 1.00 19.55 174 PHE C N 1
ATOM 1274 C CA . PHE A 1 165 ? 43.875 27.661 64.867 1.00 20.51 174 PHE C CA 1
ATOM 1275 C C . PHE A 1 165 ? 43.514 28.498 63.650 1.00 21.93 174 PHE C C 1
ATOM 1276 O O . PHE A 1 165 ? 42.760 29.461 63.757 1.00 20.87 174 PHE C O 1
ATOM 1284 N N . HIS A 1 166 ? 44.039 28.119 62.490 1.00 22.78 175 HIS C N 1
ATOM 1285 C CA . HIS A 1 166 ? 43.771 28.869 61.274 1.00 21.13 175 HIS C CA 1
ATOM 1286 C C . HIS A 1 166 ? 43.244 27.996 60.149 1.00 21.47 175 HIS C C 1
ATOM 1287 O O . HIS A 1 166 ? 43.762 28.013 59.033 1.00 23.00 175 HIS C O 1
ATOM 1294 N N . VAL A 1 167 ? 42.203 27.236 60.464 1.00 21.51 176 VAL C N 1
ATOM 1295 C CA . VAL A 1 167 ? 41.564 26.359 59.501 1.00 23.25 176 VAL C CA 1
ATOM 1296 C C . VAL A 1 167 ? 40.091 26.736 59.410 1.00 25.18 176 VAL C C 1
ATOM 1297 O O . VAL A 1 167 ? 39.354 26.635 60.389 1.00 25.91 176 VAL C O 1
ATOM 1301 N N . LEU A 1 168 ? 39.674 27.197 58.236 1.00 21.50 177 LEU C N 1
ATOM 1302 C CA . LEU A 1 168 ? 38.286 27.579 58.007 1.00 23.52 177 LEU C CA 1
ATOM 1303 C C . LEU A 1 168 ? 37.591 26.415 57.321 1.00 28.26 177 LEU C C 1
ATOM 1304 O O . LEU A 1 168 ? 37.925 26.067 56.189 1.00 23.58 177 LEU C O 1
ATOM 1309 N N . ASP A 1 169 ? 36.633 25.806 58.011 1.00 29.06 178 ASP C N 1
ATOM 1310 C CA . ASP A 1 169 ? 35.911 24.673 57.447 1.00 34.10 178 ASP C CA 1
ATOM 1311 C C . ASP A 1 169 ? 34.572 25.091 56.847 1.00 36.88 178 ASP C C 1
ATOM 1312 O O . ASP A 1 169 ? 33.630 25.411 57.571 1.00 39.08 178 ASP C O 1
ATOM 1317 N N . GLU A 1 170 ? 34.493 25.098 55.519 1.00 33.85 179 GLU C N 1
ATOM 1318 C CA . GLU A 1 170 ? 33.256 25.462 54.838 1.00 34.98 179 GLU C CA 1
ATOM 1319 C C . GLU A 1 170 ? 32.613 24.238 54.197 1.00 37.61 179 GLU C C 1
ATOM 1320 O O . GLU A 1 170 ? 31.941 24.337 53.171 1.00 38.20 179 GLU C O 1
ATOM 1326 N N . VAL A 1 171 ? 32.833 23.082 54.817 1.00 38.91 180 VAL C N 1
ATOM 1327 C CA . VAL A 1 171 ? 32.267 21.828 54.340 1.00 42.08 180 VAL C CA 1
ATOM 1328 C C . VAL A 1 171 ? 31.052 21.488 55.195 1.00 45.60 180 VAL C C 1
ATOM 1329 O O . VAL A 1 171 ? 29.950 21.303 54.681 1.00 47.49 180 VAL C O 1
ATOM 1333 N N . ARG A 1 172 ? 31.263 21.413 56.505 1.00 48.77 181 ARG C N 1
ATOM 1334 C CA . ARG A 1 172 ? 30.175 21.100 57.413 1.00 53.16 181 ARG C CA 1
ATOM 1335 C C . ARG A 1 172 ? 29.087 22.158 57.397 1.00 56.67 181 ARG C C 1
ATOM 1336 O O . ARG A 1 172 ? 29.338 23.324 57.703 1.00 57.51 181 ARG C O 1
ATOM 1337 N N . ARG A 1 173 ? 27.875 21.750 57.037 1.00 58.91 182 ARG C N 1
ATOM 1338 C CA . ARG A 1 173 ? 26.765 22.683 56.992 1.00 62.12 182 ARG C CA 1
ATOM 1339 C C . ARG A 1 173 ? 26.091 22.849 58.341 1.00 63.14 182 ARG C C 1
ATOM 1340 O O . ARG A 1 173 ? 26.276 23.861 59.016 1.00 64.85 182 ARG C O 1
ATOM 1341 N N . LEU B 2 1 ? 34.621 34.197 59.883 1.00 34.80 158 LEU A N 1
ATOM 1342 C CA . LEU B 2 1 ? 35.427 34.324 58.671 1.00 32.97 158 LEU A CA 1
ATOM 1343 C C . LEU B 2 1 ? 34.789 33.556 57.523 1.00 28.70 158 LEU A C 1
ATOM 1344 O O . LEU B 2 1 ? 34.261 32.462 57.718 1.00 27.78 158 LEU A O 1
ATOM 1349 N N . ARG B 2 2 ? 34.839 34.136 56.328 1.00 28.26 159 ARG A N 1
ATOM 1350 C CA . ARG B 2 2 ? 34.265 33.511 55.141 1.00 26.18 159 ARG A CA 1
ATOM 1351 C C . ARG B 2 2 ? 35.198 33.639 53.946 1.00 21.85 159 ARG A C 1
ATOM 1352 O O . ARG B 2 2 ? 36.037 34.536 53.898 1.00 22.32 159 ARG A O 1
ATOM 1360 N N . TYR B 2 3 ? 35.046 32.731 52.989 1.00 18.51 160 TYR A N 1
ATOM 1361 C CA . TYR B 2 3 ? 35.871 32.718 51.784 1.00 15.92 160 TYR A CA 1
ATOM 1362 C C . TYR B 2 3 ? 35.035 32.729 50.510 1.00 17.84 160 TYR A C 1
ATOM 1363 O O . TYR B 2 3 ? 34.245 31.814 50.266 1.00 18.33 160 TYR A O 1
ATOM 1372 N N . ASP B 2 4 ? 35.215 33.770 49.703 1.00 14.52 161 ASP A N 1
ATOM 1373 C CA . ASP B 2 4 ? 34.513 33.892 48.426 1.00 16.72 161 ASP A CA 1
ATOM 1374 C C . ASP B 2 4 ? 35.523 33.520 47.343 1.00 18.74 161 ASP A C 1
ATOM 1375 O O . ASP B 2 4 ? 36.338 34.348 46.934 1.00 21.37 161 ASP A O 1
ATOM 1380 N N . SER B 2 5 ? 35.465 32.273 46.889 1.00 16.97 162 SER A N 1
ATOM 1381 C CA . SER B 2 5 ? 36.391 31.786 45.871 1.00 16.76 162 SER A CA 1
ATOM 1382 C C . SER B 2 5 ? 36.342 32.558 44.549 1.00 15.00 162 SER A C 1
ATOM 1383 O O . SER B 2 5 ? 37.339 32.626 43.832 1.00 20.53 162 SER A O 1
ATOM 1386 N N . THR B 2 6 ? 35.195 33.141 44.216 1.00 15.43 163 THR A N 1
ATOM 1387 C CA . THR B 2 6 ? 35.084 33.865 42.952 1.00 14.70 163 THR A CA 1
ATOM 1388 C C . THR B 2 6 ? 35.952 35.109 42.917 1.00 19.52 163 THR A C 1
ATOM 1389 O O . THR B 2 6 ? 36.355 35.563 41.849 1.00 19.73 163 THR A O 1
ATOM 1393 N N . ALA B 2 7 ? 36.233 35.664 44.089 1.00 20.87 164 ALA A N 1
ATOM 1394 C CA . ALA B 2 7 ? 37.048 36.864 44.171 1.00 21.77 164 ALA A CA 1
ATOM 1395 C C . ALA B 2 7 ? 38.296 36.658 45.024 1.00 23.12 164 ALA A C 1
ATOM 1396 O O . ALA B 2 7 ? 38.989 37.623 45.357 1.00 25.36 164 ALA A O 1
ATOM 1398 N N . GLU B 2 8 ? 38.583 35.403 45.364 1.00 18.77 165 GLU A N 1
ATOM 1399 C CA . GLU B 2 8 ? 39.738 35.067 46.192 1.00 20.04 165 GLU A CA 1
ATOM 1400 C C . GLU B 2 8 ? 39.753 35.979 47.411 1.00 23.88 165 GLU A C 1
ATOM 1401 O O . GLU B 2 8 ? 40.800 36.490 47.814 1.00 25.50 165 GLU A O 1
ATOM 1407 N N . ARG B 2 9 ? 38.576 36.170 47.994 1.00 22.87 166 ARG A N 1
ATOM 1408 C CA . ARG B 2 9 ? 38.418 37.045 49.141 1.00 23.32 166 ARG A CA 1
ATOM 1409 C C . ARG B 2 9 ? 38.147 36.329 50.454 1.00 23.68 166 ARG A C 1
ATOM 1410 O O . ARG B 2 9 ? 37.223 35.522 50.562 1.00 19.84 166 ARG A O 1
ATOM 1418 N N . LEU B 2 10 ? 38.977 36.631 51.447 1.00 24.63 167 LEU A N 1
ATOM 1419 C CA . LEU B 2 10 ? 38.840 36.076 52.790 1.00 28.22 167 LEU A CA 1
ATOM 1420 C C . LEU B 2 10 ? 38.369 37.253 53.635 1.00 31.17 167 LEU A C 1
ATOM 1421 O O . LEU B 2 10 ? 39.110 38.217 53.816 1.00 33.23 167 LEU A O 1
ATOM 1426 N N . TYR B 2 11 ? 37.142 37.180 54.142 1.00 33.27 168 TYR A N 1
ATOM 1427 C CA . TYR B 2 11 ? 36.581 38.271 54.934 1.00 34.62 168 TYR A CA 1
ATOM 1428 C C . TYR B 2 11 ? 35.823 37.766 56.155 1.00 35.97 168 TYR A C 1
ATOM 1429 O O . TYR B 2 11 ? 35.139 36.744 56.093 1.00 36.34 168 TYR A O 1
#

Foldseek 3Di:
DAPCVVADFAPPDDLVLLAAKWWWFKKFFPDPCCLVCVVVFWGKMKGWDDDDQKIWIWMWTDDPLAIAIETFIFDDPPDRQKTKGPADVVRFIKIKGWHDDPSAFKTKMWIDTPNTIMITIITPADDHDPVSVVVRVVVSVVSVTDPSRMGTHDNDDTDPDHDPVRYHYSYDD/DDADVVVRDDD

Solvent-accessible surface area: 9587 Å² total; per-residue (Å²): 141,48,50,9,73,113,34,156,27,62,77,128,10,45,22,133,91,2,27,23,61,0,30,3,15,0,0,0,5,50,29,192,63,4,89,106,69,7,164,176,27,51,4,2,11,6,80,1,41,44,101,77,94,14,1,34,2,19,2,26,20,65,38,131,56,84,38,43,19,0,111,10,56,4,19,67,61,66,74,109,1,47,9,46,17,140,56,76,83,111,34,29,31,12,80,1,2,0,5,63,6,58,21,142,54,39,0,5,1,6,1,7,76,97,26,123,24,4,0,2,0,2,1,60,73,67,131,25,59,117,90,26,51,74,33,2,66,79,75,1,116,92,18,170,16,81,149,90,37,23,28,96,9,44,148,182,33,61,5,174,64,24,78,155,160,37,44,25,79,19,67,46,115,89,126,5,31,4,19,4,9,93,17,98

Nearest PDB structures (foldseek):
  2qos-assembly1_A  TM=1.100E+00  e=3.642E+00  unclassified
  2qos-assembly1_C  TM=1.006E+00  e=3.352E-35  Homo sapiens
  2ove-assembly1_A  TM=9.929E-01  e=1.696E-28  Homo sapiens
  1iw2-assembly1_A  TM=9.910E-01  e=2.000E-28  Homo sapiens
  1lf7-assembly1_A  TM=9.817E-01  e=1.226E-27  Homo sapiens

InterPro domains:
  IPR000884 Thrombospondin type-1 (TSP1) repeat [PF00090] (541-584)
  IPR000884 Thrombospondin type-1 (TSP1) repeat [PS50092] (38-91)
  IPR000884 Thrombospondin type-1 (TSP1) repeat [PS50092] (539-584)
  IPR000884 Thrombospondin type-1 (TSP1) repeat [SM00209] (41-91)
  IPR000884 Thrombospondin type-1 (TSP1) repeat [SM00209] (542-584)
  IPR001862 Membrane attack complex component/perforin/complement C9 [PR00764] (58-74)
  IPR001862 Membrane attack complex component/perforin/complement C9 [PR00764] (101-121)
  IPR001862 Membrane attack complex component/perforin/complement C9 [PR00764] (319-341)
  IPR001862 Membrane attack complex component/perforin/complement C9 [PR00764] (445-464)
  IPR001862 Membrane attack complex component/perforin/complement C9 [PR00764] (476-495)
  IPR001862 Membrane attack complex component/perforin/complement C9 [PR00764] (499-519)
  IPR002172 Low-density lipoprotein (LDL) receptor class A repeat [PF00057] (95-130)
  IPR002172 Low-density lipoprotein (LDL) receptor class A repeat [PS50068] (95-131)
  IPR002172 Low-density lipoprotein (LDL) receptor class A repeat [SM00192] (95-132)
  IPR002172 Low-density lipoprotein (LDL) receptor class A repeat [cd00112] (96-130)
  IPR009030 Growth factor receptor cysteine-rich domain superfamily [SSF57184] (74-530)
  IPR020863 Membrane attack complex component/perforin domain, conserved site [PS00279] (330-341)
  IPR020864 Membrane attack complex component/perforin (MACPF) domain [PF01823] (268-490)
  IPR020864 Membrane attack complex component/perforin (MACPF) domain [PS51412] (135-498)
  IPR020864 Membrane attack complex component/perforin (MACPF) domain [SM00457] (288-492)

Secondary structure (DSSP, 8-state):
--EETTTTEE-/--GGGGSPPPTT--HHHH-EEEEEEEEE---HHHHHHGGG----EEEEEEETTEEEEEEEEEETTEEEEEEEEEEE-SSTTEEEE--BTTB--EEEEEEEE-SSSEEEEEEEETTEEEEEEEESSSSPPHHHHHHHHHHHHHTT--GGGEEEPPSS---S---GGGEEE-S--

Radius of gyration: 15.15 Å; Cα contacts (8 Å, |Δi|>4): 396; chains: 2; bounding box: 36×38×40 Å

GO terms:
  GO:0044218 other organism cell membrane (C, IDA)
  GO:0005579 membrane attack complex (C, IDA)
  GO:0031640 killing of cells of another organism (P, IDA)
  GO:0006956 complement activation (P, IDA)
  GO:0022829 wide pore channel activity (F, IDA)
  GO:0160257 complement activation, GZMK pathway (P, IDA)
  GO:0005576 extracellular region (C, EXP)
  GO:0005576 extracellular region (C, TAS)
  GO:0016020 membrane (C, TAS)
  GO:0006955 immune response (P, TAS)
  GO:0005515 protein binding (F, IPI)
  GO:0005886 plasma membrane (C, IDA)
  GO:0070062 extracellular exosome (C, HDA)
  GO:0072562 blood microparticle (C, HDA)

Sequence (184 aa):
ASPISTIQPKANFDAQQFAGTWLLVAVGSAARFLQEQGHRAEATTLHVAPQGTAMAVSTFRKLDGICWQVRQLYGDTGVLGRFLLQARGARGAVHVVVAETDYQSFAVLYLERAGQLSVKLYARSLPVSDSVLSGFEQRVQEAHLTEDQIFYFPKYGFCEAADQFHVLDEVRRLRYDSTAERLY

B-factor: mean 26.11, std 11.26, range [9.73, 70.54]

Organism: Homo sapiens (NCBI:txid9606)